Protein AF-A0AAQ4E1M5-F1 (afdb_monomer_lite)

Foldseek 3Di:
DDDDDDDDDDDDDDDDPDDDDCDDDDDDDDDDDDDPDDDDPDDDDDDDDDDDDPVLDQVSVCVVLVHDLVNLQPDDPVRLVVSCVVVVHDPSNNVSSVVSNVVSVVVVVVVVVVVVVVVVVVVVVVVVVVVVVVVVVVVVVVVVVVVVVVVVVVVVVVVVVVCVVVVVDDPVRCVVVVPDPPDDD

pLDDT: mean 76.61, std 23.81, range [29.42, 98.62]

InterPro domains:
  IPR004826 Basic leucine zipper domain, Maf-type [PF03131] (69-157)
  IPR004827 Basic-leucine zipper domain [SM00338] (94-158)
  IPR008917 Transcription factor, Skn-1-like, DNA-binding domain superfamily [SSF47454] (66-118)
  IPR024874 Transcription factor Maf family [PTHR10129] (65-162)

Organism: Amblyomma americanum (NCBI:txid6943)

Secondary structure (DSSP, 8-state):
------------------PPP--------------S-----------------GGG-HHHHHHHTT--HHHHHHS-HHHHHHHHHHTT--HHHHHHHHHHHHHHHHHHHHHHHHHHHHHHHHHHHHHHHHHHHHHHHHHHHHHHHHHHHHHHHHHHHHHHHHHHHTTSS-HHHHHHHHS--S---

Structure (mmCIF, N/CA/C/O backbone):
data_AF-A0AAQ4E1M5-F1
#
_entry.id   AF-A0AAQ4E1M5-F1
#
loop_
_atom_site.group_PDB
_atom_site.id
_atom_site.type_symbol
_atom_site.label_atom_id
_atom_site.label_alt_id
_atom_site.label_comp_id
_atom_site.label_asym_id
_atom_site.label_entity_id
_atom_site.label_seq_id
_atom_site.pdbx_PDB_ins_code
_atom_site.Cartn_x
_atom_site.Cartn_y
_atom_site.Cartn_z
_atom_site.occupancy
_atom_site.B_iso_or_equiv
_atom_site.auth_seq_id
_atom_site.auth_comp_id
_atom_site.auth_asym_id
_atom_site.auth_atom_id
_atom_site.pdbx_PDB_model_num
ATOM 1 N N . MET A 1 1 ? -32.853 35.605 -23.281 1.00 44.28 1 MET A N 1
ATOM 2 C CA . MET A 1 1 ? -32.416 34.210 -23.059 1.00 44.28 1 MET A CA 1
ATOM 3 C C . MET A 1 1 ? -31.547 34.243 -21.802 1.00 44.28 1 MET A C 1
ATOM 5 O O . MET A 1 1 ? -30.354 34.455 -21.910 1.00 44.28 1 MET A O 1
ATOM 9 N N . SER A 1 2 ? -32.102 34.422 -20.601 1.00 42.78 2 SER A N 1
ATOM 10 C CA . SER A 1 2 ? -32.772 33.387 -19.789 1.00 42.78 2 SER A CA 1
ATOM 11 C C . SER A 1 2 ? -31.958 32.092 -19.749 1.00 42.78 2 SER A C 1
ATOM 13 O O . SER A 1 2 ? -32.077 31.284 -20.663 1.00 42.78 2 SER A O 1
ATOM 15 N N . ASN A 1 3 ? -31.111 31.902 -18.735 1.00 39.25 3 ASN A N 1
ATOM 16 C CA . ASN A 1 3 ? -31.552 31.251 -17.499 1.00 39.25 3 ASN A CA 1
ATOM 17 C C . ASN A 1 3 ? -30.492 31.297 -16.391 1.00 39.25 3 ASN A C 1
ATOM 19 O O . ASN A 1 3 ? -29.318 31.002 -16.601 1.00 39.25 3 ASN A O 1
ATOM 23 N N . ASP A 1 4 ? -30.999 31.609 -15.203 1.00 44.34 4 ASP A N 1
ATOM 24 C CA . ASP A 1 4 ? -30.433 31.359 -13.888 1.00 44.34 4 ASP A CA 1
ATOM 25 C C . ASP A 1 4 ? -30.091 29.882 -13.653 1.00 44.34 4 ASP A C 1
ATOM 27 O O . ASP A 1 4 ? -30.867 28.990 -14.013 1.00 44.34 4 ASP A O 1
ATOM 31 N N . LYS A 1 5 ? -29.026 29.634 -12.881 1.00 48.81 5 LYS A N 1
ATOM 32 C CA . LYS A 1 5 ? -29.159 28.804 -11.675 1.00 48.81 5 LYS A CA 1
ATOM 33 C C . LYS A 1 5 ? -28.031 29.074 -10.681 1.00 48.81 5 LYS A C 1
ATOM 35 O O . LYS A 1 5 ? -26.899 28.637 -10.856 1.00 48.81 5 LYS A O 1
ATOM 40 N N . ALA A 1 6 ? -28.387 29.789 -9.620 1.00 46.84 6 ALA A N 1
ATOM 41 C CA . ALA A 1 6 ? -27.646 29.831 -8.372 1.00 46.84 6 ALA A CA 1
ATOM 42 C C . ALA A 1 6 ? -27.669 28.448 -7.704 1.00 46.84 6 ALA A C 1
ATOM 44 O O . ALA A 1 6 ? -28.735 27.837 -7.611 1.00 46.84 6 ALA A O 1
ATOM 45 N N . ILE A 1 7 ? -26.527 27.994 -7.183 1.00 44.38 7 ILE A N 1
ATOM 46 C CA . ILE A 1 7 ? -26.487 27.087 -6.032 1.00 44.38 7 ILE A CA 1
ATOM 47 C C . ILE A 1 7 ? -25.415 27.606 -5.076 1.00 44.38 7 ILE A C 1
ATOM 49 O O . ILE A 1 7 ? -24.218 27.560 -5.343 1.00 44.38 7 ILE A O 1
ATOM 53 N N . HIS A 1 8 ? -25.924 28.134 -3.973 1.00 43.53 8 HIS A N 1
ATOM 54 C CA . HIS A 1 8 ? -25.240 28.444 -2.733 1.00 43.53 8 HIS A CA 1
ATOM 55 C C . HIS A 1 8 ? -24.791 27.125 -2.086 1.00 43.53 8 HIS A C 1
ATOM 57 O O . HIS A 1 8 ? -25.618 26.228 -1.914 1.00 43.53 8 HIS A O 1
ATOM 63 N N . VAL A 1 9 ? -23.516 26.998 -1.716 1.00 48.66 9 VAL A N 1
ATOM 64 C CA . VAL A 1 9 ? -23.073 25.992 -0.740 1.00 48.66 9 VAL A CA 1
ATOM 65 C C . VAL A 1 9 ? -22.199 26.704 0.282 1.00 48.66 9 VAL A C 1
ATOM 67 O O . VAL A 1 9 ? -21.252 27.398 -0.073 1.00 48.66 9 VAL A O 1
ATOM 70 N N . GLU A 1 10 ? -22.648 26.590 1.523 1.00 39.59 10 GLU A N 1
ATOM 71 C CA . GLU A 1 10 ? -22.160 27.195 2.758 1.00 39.59 10 GLU A CA 1
ATOM 72 C C . GLU A 1 10 ? -20.730 26.778 3.141 1.00 39.59 10 GLU A C 1
ATOM 74 O O . GLU A 1 10 ? -20.265 25.687 2.802 1.00 39.59 10 GLU A O 1
ATOM 79 N N . ASP A 1 11 ? -20.093 27.662 3.911 1.00 45.12 11 ASP A N 1
ATOM 80 C CA . ASP A 1 11 ? -18.875 27.458 4.696 1.00 45.12 11 ASP A CA 1
ATOM 81 C C . ASP A 1 11 ? -19.028 26.327 5.734 1.00 45.12 11 ASP A C 1
ATOM 83 O O . ASP A 1 11 ? -19.977 26.320 6.513 1.00 45.12 11 ASP A O 1
ATOM 87 N N . GLU A 1 12 ? -18.035 25.436 5.841 1.00 38.22 12 GLU A N 1
ATOM 88 C CA . GLU A 1 12 ? -17.799 24.587 7.024 1.00 38.22 12 GLU A CA 1
ATOM 89 C C . GLU A 1 12 ? -16.276 24.407 7.249 1.00 38.22 12 GLU A C 1
ATOM 91 O O . GLU A 1 12 ? -15.490 24.443 6.297 1.00 38.22 12 GLU A O 1
ATOM 96 N N . PRO A 1 13 ? -15.813 24.269 8.507 1.00 39.59 13 PRO A N 1
ATOM 97 C CA . PRO A 1 13 ? -14.581 24.896 8.966 1.00 39.59 13 PRO A CA 1
ATOM 98 C C . PRO A 1 13 ? -13.351 23.978 9.054 1.00 39.59 13 PRO A C 1
ATOM 100 O O . PRO A 1 13 ? -13.422 22.773 9.301 1.00 39.59 13 PRO A O 1
ATOM 103 N N . SER A 1 14 ? -12.198 24.649 8.967 1.00 49.66 14 SER A N 1
ATOM 104 C CA . SER A 1 14 ? -10.837 24.239 9.338 1.00 49.66 14 SER A CA 1
ATOM 105 C C . SER A 1 14 ? -10.748 23.159 10.431 1.00 49.66 14 SER A C 1
ATOM 107 O O . SER A 1 14 ? -11.080 23.389 11.599 1.00 49.66 14 SER A O 1
ATOM 109 N N . ARG A 1 15 ? -10.206 21.989 10.067 1.00 46.31 15 ARG A N 1
ATOM 110 C CA . ARG A 1 15 ? -9.672 20.992 11.004 1.00 46.3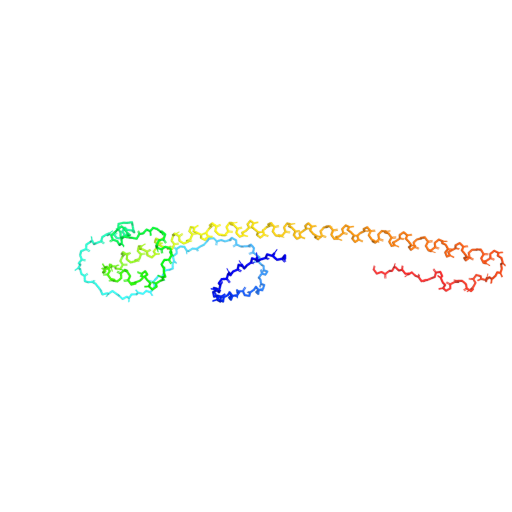1 15 ARG A CA 1
ATOM 111 C C . ARG A 1 15 ? -8.241 20.647 10.604 1.00 46.31 15 ARG A C 1
ATOM 113 O O . ARG A 1 15 ? -7.992 20.088 9.546 1.00 46.31 15 ARG A O 1
ATOM 120 N N . ASN A 1 16 ? -7.317 21.027 11.483 1.00 41.78 16 ASN A N 1
ATOM 121 C CA . ASN A 1 16 ? -5.899 20.685 11.452 1.00 41.78 16 ASN A CA 1
ATOM 122 C C . ASN A 1 16 ? -5.691 19.163 11.376 1.00 41.78 16 ASN A C 1
ATOM 124 O O . ASN A 1 16 ? -5.761 18.480 12.400 1.00 41.78 16 ASN A O 1
ATOM 128 N N . ASP A 1 17 ? -5.333 18.662 10.198 1.00 37.62 17 ASP A N 1
ATOM 129 C CA . ASP A 1 17 ? -4.686 17.363 10.032 1.00 37.62 17 ASP A CA 1
ATOM 130 C C . ASP A 1 17 ? -3.172 17.543 10.181 1.00 37.62 17 ASP A C 1
ATOM 132 O O . ASP A 1 17 ? -2.423 17.717 9.220 1.00 37.62 17 ASP A O 1
ATOM 136 N N . THR A 1 18 ? -2.693 17.535 11.425 1.00 46.28 18 THR A N 1
ATOM 137 C CA . THR A 1 18 ? -1.259 17.388 11.680 1.00 46.28 18 THR A CA 1
ATOM 138 C C . THR A 1 18 ? -0.870 15.933 11.422 1.00 46.28 18 THR A C 1
ATOM 140 O O . THR A 1 18 ? -1.197 15.033 12.196 1.00 46.28 18 THR A O 1
ATOM 143 N N . ALA A 1 19 ? -0.183 15.713 10.302 1.00 43.00 19 ALA A N 1
ATOM 144 C CA . ALA A 1 19 ? 0.470 14.462 9.945 1.00 43.00 19 ALA A CA 1
ATOM 145 C C . ALA A 1 19 ? 1.423 13.972 11.054 1.00 43.00 19 ALA A C 1
ATOM 147 O O . ALA A 1 19 ? 2.144 14.788 11.632 1.00 43.00 19 ALA A O 1
ATOM 148 N N . PRO A 1 20 ? 1.547 12.656 11.306 1.00 46.66 20 PRO A N 1
ATOM 149 C CA . PRO A 1 20 ? 2.778 12.124 11.852 1.00 46.66 20 PRO A CA 1
ATOM 150 C C . PRO A 1 20 ? 3.759 11.907 10.695 1.00 46.66 20 PRO A C 1
ATOM 152 O O . PRO A 1 20 ? 3.517 11.137 9.764 1.0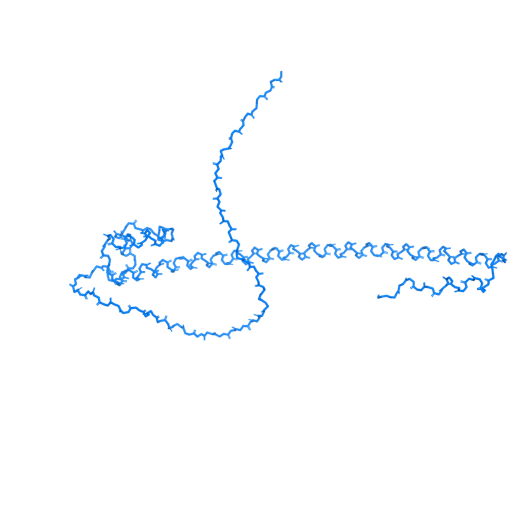0 46.66 20 PRO A O 1
ATOM 155 N N . THR A 1 21 ? 4.864 12.636 10.770 1.00 42.72 21 THR A N 1
ATOM 156 C CA . THR A 1 21 ? 6.074 12.498 9.966 1.00 42.72 21 THR A CA 1
ATOM 157 C C . THR A 1 21 ? 6.545 11.042 9.910 1.00 42.72 21 THR A C 1
ATOM 159 O O . THR A 1 21 ? 6.833 10.416 10.927 1.00 42.72 21 THR A O 1
ATOM 162 N N . ASN A 1 22 ? 6.643 10.507 8.693 1.00 41.09 22 ASN A N 1
ATOM 163 C CA . ASN A 1 22 ? 7.287 9.231 8.401 1.00 41.09 22 ASN A CA 1
ATOM 164 C C . ASN A 1 22 ? 8.811 9.441 8.391 1.00 41.09 22 ASN A C 1
ATOM 166 O O . ASN A 1 22 ? 9.407 9.684 7.344 1.00 41.09 22 ASN A O 1
ATOM 170 N N . ALA A 1 23 ? 9.425 9.422 9.575 1.00 41.06 23 ALA A N 1
ATOM 171 C CA . ALA A 1 23 ? 10.856 9.178 9.710 1.00 41.06 23 ALA A CA 1
ATOM 172 C C . ALA A 1 23 ? 11.070 7.660 9.657 1.00 41.06 23 ALA A C 1
ATOM 174 O O . ALA A 1 23 ? 10.416 6.913 10.384 1.00 41.06 23 ALA A O 1
ATOM 175 N N . GLY A 1 24 ? 11.932 7.223 8.740 1.00 39.81 24 GLY A N 1
ATOM 176 C CA . GLY A 1 24 ? 12.089 5.827 8.360 1.00 39.81 24 GLY A CA 1
ATOM 177 C C . GLY A 1 24 ? 12.340 4.866 9.521 1.00 39.81 24 GLY A C 1
ATOM 178 O O . GLY A 1 24 ? 13.082 5.157 10.454 1.00 39.81 24 GLY A O 1
ATOM 179 N N . ALA A 1 25 ? 11.769 3.673 9.397 1.00 40.06 25 ALA A N 1
ATOM 180 C CA . ALA A 1 25 ? 12.174 2.507 10.162 1.00 40.06 25 ALA A CA 1
ATOM 181 C C . ALA A 1 25 ? 12.302 1.327 9.196 1.00 40.06 25 ALA A C 1
ATOM 183 O O . ALA A 1 25 ? 11.345 0.618 8.889 1.00 40.06 25 ALA A O 1
ATOM 184 N N . GLN A 1 26 ? 13.516 1.176 8.671 1.00 40.56 26 GLN A N 1
ATOM 185 C CA . GLN A 1 26 ? 14.041 -0.117 8.260 1.00 40.56 26 GLN A CA 1
ATOM 186 C C . GLN A 1 26 ? 14.082 -1.030 9.493 1.00 40.56 26 GLN A C 1
ATOM 188 O O . GLN A 1 26 ? 14.473 -0.578 10.567 1.00 40.56 26 GLN A O 1
ATOM 193 N N . GLY A 1 27 ? 13.759 -2.311 9.320 1.00 33.62 27 GLY A N 1
ATOM 194 C CA . GLY A 1 27 ? 14.223 -3.354 10.232 1.00 33.62 27 GLY A CA 1
ATOM 195 C C . GLY A 1 27 ? 13.139 -4.261 10.800 1.00 33.62 27 GLY A C 1
ATOM 196 O O . GLY A 1 27 ? 12.415 -3.882 11.710 1.00 33.62 27 GLY A O 1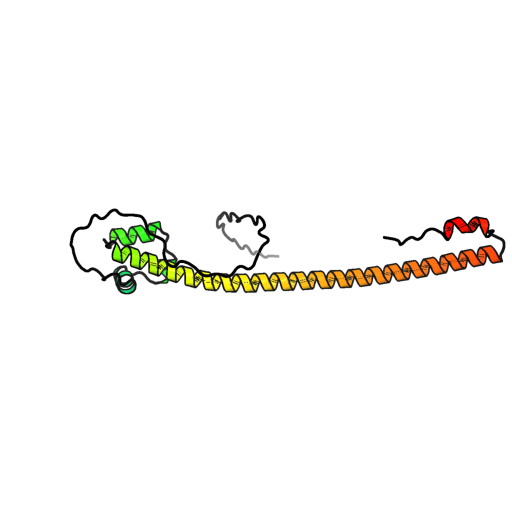
ATOM 197 N N . GLY A 1 28 ? 13.148 -5.503 10.318 1.00 34.47 28 GLY A N 1
ATOM 198 C CA . GLY A 1 28 ? 13.318 -6.636 11.224 1.00 34.47 28 GLY A CA 1
ATOM 199 C C . GLY A 1 28 ? 12.059 -7.231 11.834 1.00 34.47 28 GLY A C 1
ATOM 200 O O . GLY A 1 28 ? 11.546 -6.772 12.847 1.00 34.47 28 GLY A O 1
ATOM 201 N N . ASP A 1 29 ? 11.661 -8.350 11.247 1.00 42.31 29 ASP A N 1
ATOM 202 C CA . ASP A 1 29 ? 10.953 -9.440 11.903 1.00 42.31 29 ASP A CA 1
ATOM 203 C C . ASP A 1 29 ? 11.663 -9.822 13.222 1.00 42.31 29 ASP A C 1
ATOM 205 O O . ASP A 1 29 ? 12.838 -10.196 13.205 1.00 42.31 29 ASP A O 1
ATOM 209 N N . GLN A 1 30 ? 10.978 -9.737 14.367 1.00 35.59 30 GLN A N 1
ATOM 210 C CA . GLN A 1 30 ? 11.397 -10.443 15.580 1.00 35.59 30 GLN A CA 1
ATOM 211 C C . GLN A 1 30 ? 10.183 -10.797 16.446 1.00 35.59 30 GLN A C 1
ATOM 213 O O . GLN A 1 30 ? 9.614 -9.989 17.179 1.00 35.59 30 GLN A O 1
ATOM 218 N N . VAL A 1 31 ? 9.777 -12.055 16.319 1.00 43.62 31 VAL A N 1
ATOM 219 C CA . VAL A 1 31 ? 8.927 -12.774 17.264 1.00 43.62 31 VAL A CA 1
ATOM 220 C C . VAL A 1 31 ? 9.635 -12.890 18.614 1.00 43.62 31 VAL A C 1
ATOM 222 O O . VAL A 1 31 ? 10.735 -13.421 18.656 1.00 43.62 31 VAL A O 1
ATOM 225 N N . VAL A 1 32 ? 8.994 -12.460 19.704 1.00 34.53 32 VAL A N 1
ATOM 226 C CA . VAL A 1 32 ? 8.736 -13.290 20.898 1.00 34.53 32 VAL A CA 1
ATOM 227 C C . VAL A 1 32 ? 7.779 -12.579 21.855 1.00 34.53 32 VAL A C 1
ATOM 229 O O . VAL A 1 32 ? 7.849 -11.377 22.094 1.00 34.53 32 VAL A O 1
ATOM 232 N N . ALA A 1 33 ? 6.848 -13.375 22.366 1.00 44.09 33 ALA A N 1
ATOM 233 C CA . ALA A 1 33 ? 5.900 -13.042 23.406 1.00 44.09 33 ALA A CA 1
ATOM 234 C C . ALA A 1 33 ? 6.602 -12.825 24.751 1.00 44.09 33 ALA A C 1
ATOM 236 O O . ALA A 1 33 ? 7.387 -13.677 25.148 1.00 44.09 33 ALA A O 1
ATOM 237 N N . GLU A 1 34 ? 6.236 -11.776 25.493 1.00 29.42 34 GLU A N 1
ATOM 238 C CA . GLU A 1 34 ? 6.402 -11.758 26.947 1.00 29.42 34 GLU A CA 1
ATOM 239 C C . GLU A 1 34 ? 5.577 -10.653 27.629 1.00 29.42 34 GLU A C 1
ATOM 241 O O . GLU A 1 34 ? 5.387 -9.560 27.099 1.00 29.42 34 GLU A O 1
ATOM 246 N N . ALA A 1 35 ? 5.106 -10.982 28.834 1.00 34.16 35 ALA A N 1
ATOM 247 C CA . ALA A 1 35 ? 4.584 -10.100 29.880 1.00 34.16 35 ALA A CA 1
ATOM 248 C C . ALA A 1 35 ? 3.212 -9.413 29.676 1.00 34.16 35 ALA A C 1
ATOM 250 O O . ALA A 1 35 ? 3.072 -8.192 29.604 1.00 34.16 35 ALA A O 1
ATOM 251 N N . LEU A 1 36 ? 2.150 -10.213 29.814 1.00 38.53 36 LEU A N 1
ATOM 252 C CA . LEU A 1 36 ? 0.883 -9.788 30.430 1.00 38.53 36 LEU A CA 1
ATOM 253 C C . LEU A 1 36 ? 1.083 -9.555 31.947 1.00 38.53 36 LEU A C 1
ATOM 255 O O . LEU A 1 36 ? 0.558 -10.305 32.759 1.00 38.53 36 LEU A O 1
ATOM 259 N N . ALA A 1 37 ? 1.868 -8.552 32.349 1.00 43.09 37 ALA A N 1
ATOM 260 C CA . ALA A 1 37 ? 1.916 -8.059 33.734 1.00 43.09 37 ALA A CA 1
ATOM 261 C C . ALA A 1 37 ? 2.769 -6.782 33.831 1.00 43.09 37 ALA A C 1
ATOM 263 O O . ALA A 1 37 ? 3.992 -6.838 33.822 1.00 43.09 37 ALA A O 1
ATOM 264 N N . GLY A 1 38 ? 2.124 -5.625 33.959 1.00 32.31 38 GLY A N 1
ATOM 265 C CA . GLY A 1 38 ? 2.777 -4.345 34.252 1.00 32.31 38 GLY A CA 1
ATOM 266 C C . GLY A 1 38 ? 1.707 -3.344 34.679 1.00 32.31 38 GLY A C 1
ATOM 267 O O . GLY A 1 38 ? 1.040 -2.755 33.838 1.00 32.31 38 GLY A O 1
ATOM 268 N N . ALA A 1 39 ? 1.284 -3.416 35.941 1.00 42.28 39 ALA A N 1
ATOM 269 C CA . ALA A 1 39 ? 1.767 -2.546 37.017 1.00 42.28 39 ALA A CA 1
ATOM 270 C C . ALA A 1 39 ? 1.114 -1.155 36.942 1.00 42.28 39 ALA A C 1
ATOM 272 O O . ALA A 1 39 ? 1.708 -0.183 36.492 1.00 42.28 39 ALA A O 1
ATOM 273 N N . ASP A 1 40 ? -0.141 -1.088 37.393 1.00 38.72 40 ASP A N 1
ATOM 274 C CA . ASP A 1 40 ? -0.834 0.173 37.661 1.00 38.72 40 ASP A CA 1
ATOM 275 C C . ASP A 1 40 ? -0.410 0.647 39.061 1.00 38.72 40 ASP A C 1
ATOM 277 O O . ASP A 1 40 ? -0.954 0.233 40.090 1.00 38.72 40 ASP A O 1
ATOM 281 N N . SER A 1 41 ? 0.669 1.426 39.099 1.00 51.84 41 SER A N 1
ATOM 282 C CA . SER A 1 41 ? 1.155 2.108 40.292 1.00 51.84 41 SER A CA 1
ATOM 283 C C . SER A 1 41 ? 0.346 3.384 40.511 1.00 51.84 41 SER A C 1
ATOM 285 O O . SER A 1 41 ? 0.758 4.457 40.084 1.00 51.84 41 SER A O 1
ATOM 287 N N . ASP A 1 42 ? -0.787 3.281 41.204 1.00 39.03 42 ASP A N 1
ATOM 288 C CA . ASP A 1 42 ? -1.344 4.439 41.905 1.00 39.03 42 ASP A CA 1
ATOM 289 C C . ASP A 1 42 ? -2.157 4.000 43.132 1.00 39.03 42 ASP A C 1
ATOM 291 O O . ASP A 1 42 ? -3.369 3.764 43.111 1.00 39.03 42 ASP A O 1
ATOM 295 N N . ARG A 1 43 ? -1.438 3.827 44.247 1.00 55.16 43 ARG A N 1
ATOM 296 C CA . ARG A 1 43 ? -2.016 3.624 45.578 1.00 55.16 43 ARG A CA 1
ATOM 297 C C . ARG A 1 43 ? -2.430 4.980 46.148 1.00 55.16 43 ARG A C 1
ATOM 299 O O . ARG A 1 43 ? -1.633 5.663 46.784 1.00 55.16 43 ARG A O 1
ATOM 306 N N . ARG A 1 44 ? -3.723 5.297 46.062 1.00 43.94 44 ARG A N 1
ATOM 307 C CA . ARG A 1 44 ? -4.384 6.106 47.096 1.00 43.94 44 ARG A CA 1
ATOM 308 C C . ARG A 1 44 ? -5.755 5.536 47.439 1.00 43.94 44 ARG A C 1
ATOM 310 O O . ARG A 1 44 ? -6.777 5.926 46.887 1.00 43.94 44 ARG A O 1
ATOM 317 N N . SER A 1 45 ? -5.761 4.592 48.375 1.00 42.69 45 SER A N 1
ATOM 318 C CA . SER A 1 45 ? -6.971 4.044 48.983 1.00 42.69 45 SER A CA 1
ATOM 319 C C . SER A 1 45 ? -7.572 5.049 49.969 1.00 42.69 45 SER A C 1
ATOM 321 O O . SER A 1 45 ? -7.026 5.283 51.047 1.00 42.69 45 SER A O 1
ATOM 323 N N . LYS A 1 46 ? -8.718 5.624 49.607 1.00 54.97 46 LYS A N 1
ATOM 324 C CA . LYS A 1 46 ? -9.662 6.240 50.545 1.00 54.97 46 LYS A CA 1
ATOM 325 C C . LYS A 1 46 ? -11.070 5.782 50.169 1.00 54.97 46 LYS A C 1
ATOM 327 O O . LYS A 1 46 ? -11.710 6.430 49.357 1.00 54.97 46 LYS A O 1
ATOM 332 N N . THR A 1 47 ? -11.513 4.670 50.746 1.00 46.06 47 THR A N 1
ATOM 333 C CA . THR A 1 47 ? -12.916 4.213 50.824 1.00 46.06 47 THR A CA 1
ATOM 334 C C . THR A 1 47 ? -12.935 3.163 51.944 1.00 46.06 47 THR A C 1
ATOM 336 O O . THR A 1 47 ? -12.135 2.237 51.890 1.00 46.06 47 THR A O 1
ATOM 339 N N . GLY A 1 48 ? -13.692 3.291 53.033 1.00 42.44 48 GLY A N 1
ATOM 340 C CA . GLY A 1 48 ? -15.080 3.740 53.056 1.00 42.44 48 GLY A CA 1
ATOM 341 C C . GLY A 1 48 ? -15.934 2.560 52.613 1.00 42.44 48 GLY A C 1
ATOM 342 O O . GLY A 1 48 ? -16.177 2.403 51.421 1.00 42.44 48 GLY A O 1
ATOM 343 N N . GLU A 1 49 ? -16.275 1.693 53.562 1.00 46.84 49 GLU A N 1
ATOM 344 C CA . GLU A 1 49 ? -17.204 0.582 53.378 1.00 46.84 49 GLU A CA 1
ATOM 345 C C . GLU A 1 49 ? -18.585 1.149 53.022 1.00 46.84 49 GLU A C 1
ATOM 347 O O . GLU A 1 49 ? -19.122 1.990 53.740 1.00 46.84 49 GLU A O 1
ATOM 352 N N . GLY A 1 50 ? -19.145 0.732 51.886 1.00 42.00 50 GLY A N 1
ATOM 353 C CA . GLY A 1 50 ? -20.460 1.190 51.451 1.00 42.00 50 GLY A CA 1
ATOM 354 C C . GLY A 1 50 ? -20.886 0.580 50.120 1.00 42.00 50 GLY A C 1
ATOM 355 O O . GLY A 1 50 ? -20.530 1.102 49.072 1.00 42.00 50 GLY A O 1
ATOM 356 N N . GLY A 1 51 ? -21.669 -0.503 50.193 1.00 48.88 51 GLY A N 1
ATOM 357 C CA . GLY A 1 51 ? -22.608 -0.966 49.158 1.00 48.88 51 GLY A CA 1
ATOM 358 C C . GLY A 1 51 ? -22.018 -1.591 47.886 1.00 48.88 51 GLY A C 1
ATOM 359 O O . GLY A 1 51 ? -21.338 -0.934 47.106 1.00 48.88 51 GLY A O 1
ATOM 360 N N . GLN A 1 52 ? -22.35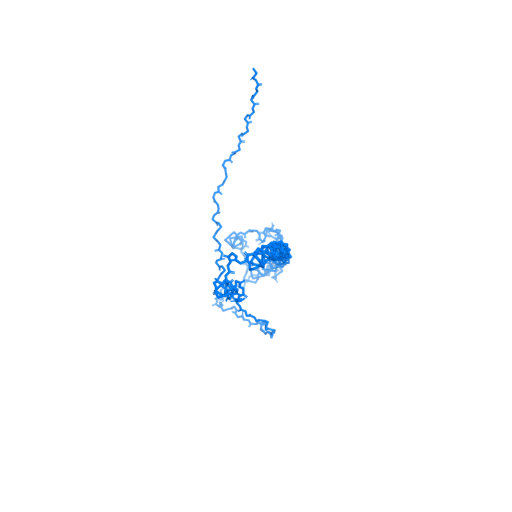7 -2.859 47.620 1.00 58.59 52 GLN A N 1
ATOM 361 C CA . GLN A 1 52 ? -22.059 -3.558 46.361 1.00 58.59 52 GLN A CA 1
ATOM 362 C C . GLN A 1 52 ? -22.884 -2.982 45.194 1.00 58.59 52 GLN A C 1
ATOM 364 O O . GLN A 1 52 ? -23.849 -3.591 44.740 1.00 58.59 52 GLN A O 1
ATOM 369 N N . ALA A 1 53 ? -22.537 -1.797 44.698 1.00 67.00 53 ALA A N 1
ATOM 370 C CA . ALA A 1 53 ? -23.092 -1.320 43.437 1.00 67.00 53 ALA A CA 1
ATOM 371 C C . ALA A 1 53 ? -22.340 -1.994 42.276 1.00 67.00 53 ALA A C 1
ATOM 373 O O . ALA A 1 53 ? -21.117 -1.945 42.219 1.00 67.00 53 ALA A O 1
ATOM 374 N N . TYR A 1 54 ? -23.094 -2.693 41.422 1.00 77.62 54 TYR A N 1
ATOM 375 C CA . TYR A 1 54 ? -22.732 -3.359 40.156 1.00 77.62 54 TYR A CA 1
ATOM 376 C C . TYR A 1 54 ? -21.606 -4.412 40.144 1.00 77.62 54 TYR A C 1
ATOM 378 O O . TYR A 1 54 ? -21.408 -5.045 39.110 1.00 77.62 54 TYR A O 1
ATOM 386 N N . ALA A 1 55 ? -20.901 -4.651 41.256 1.00 85.19 55 ALA A N 1
ATOM 387 C CA . ALA A 1 55 ? -19.887 -5.708 41.415 1.00 85.19 55 ALA A CA 1
ATOM 388 C C . ALA A 1 55 ? -18.768 -5.708 40.346 1.00 85.19 55 ALA A C 1
ATOM 390 O O . ALA A 1 55 ? -18.129 -6.732 40.096 1.00 85.19 55 ALA A O 1
ATOM 391 N N . GLY A 1 56 ? -18.500 -4.563 39.710 1.00 83.38 56 GLY A N 1
ATOM 392 C CA . GLY A 1 56 ? -17.565 -4.467 38.596 1.00 83.38 56 GLY A CA 1
ATOM 393 C C . GLY A 1 56 ? -18.062 -5.064 37.280 1.00 83.38 56 GLY A C 1
ATOM 394 O O . GLY A 1 56 ? -17.238 -5.208 36.379 1.00 83.38 56 GLY A O 1
ATOM 395 N N . ASP A 1 57 ? -19.350 -5.401 37.136 1.00 90.94 57 ASP A N 1
ATOM 396 C CA . ASP A 1 57 ? -19.927 -5.798 35.849 1.00 90.94 57 ASP A CA 1
ATOM 397 C C . ASP A 1 57 ? -20.064 -4.572 34.927 1.00 90.94 57 ASP A C 1
ATOM 399 O O . ASP A 1 57 ? -20.926 -3.715 35.152 1.00 90.94 57 ASP A O 1
ATOM 403 N N . PRO A 1 58 ? -19.263 -4.480 33.846 1.00 89.06 58 PRO A N 1
ATOM 404 C CA . PRO A 1 58 ? -19.325 -3.354 32.925 1.00 89.06 58 PRO A CA 1
ATOM 405 C C . PRO A 1 58 ? -20.705 -3.164 32.284 1.00 89.06 58 PRO A C 1
ATOM 407 O O . PRO A 1 58 ? -21.068 -2.035 31.956 1.00 89.06 58 PRO A O 1
ATOM 410 N N . PHE A 1 59 ? -21.467 -4.243 32.074 1.00 89.50 59 PHE A N 1
ATOM 411 C CA . PHE A 1 59 ? -22.751 -4.177 31.378 1.00 89.50 59 PHE A CA 1
ATOM 412 C C . PHE A 1 59 ? -23.857 -3.625 32.277 1.00 89.50 59 PHE A C 1
ATOM 414 O O . PHE A 1 59 ? -24.569 -2.713 31.849 1.00 89.50 59 PHE A O 1
ATOM 421 N N . ALA A 1 60 ? -23.952 -4.089 33.526 1.00 90.31 60 ALA A N 1
ATOM 422 C CA . ALA A 1 60 ? -24.862 -3.516 34.514 1.00 90.31 60 ALA A CA 1
ATOM 423 C C . ALA A 1 60 ? -24.584 -2.023 34.764 1.00 90.31 60 ALA A C 1
ATOM 425 O O . ALA A 1 60 ? -25.519 -1.221 34.793 1.00 90.31 60 ALA A O 1
ATOM 426 N N . ILE A 1 61 ? -23.306 -1.625 34.856 1.00 91.38 61 ILE A N 1
ATOM 427 C CA . ILE A 1 61 ? -22.917 -0.214 35.021 1.00 91.38 61 ILE A CA 1
ATOM 428 C C . ILE A 1 61 ? -23.338 0.611 33.798 1.00 91.38 61 ILE A C 1
ATOM 430 O O . ILE A 1 61 ? -23.926 1.680 33.944 1.00 91.38 61 ILE A O 1
ATOM 434 N N . CYS A 1 62 ? -23.065 0.130 32.580 1.00 92.38 62 CYS A N 1
ATOM 435 C CA . CYS A 1 62 ? -23.486 0.817 31.357 1.00 92.38 62 CYS A CA 1
ATOM 436 C C . CYS A 1 62 ? -25.008 0.986 31.287 1.00 92.38 62 CYS A C 1
ATOM 438 O O . CYS A 1 62 ? -25.472 2.076 30.955 1.00 92.38 62 CYS A O 1
ATOM 440 N N . HIS A 1 63 ? -25.773 -0.050 31.643 1.00 91.00 63 HIS A N 1
ATOM 441 C CA . HIS A 1 63 ? -27.233 0.009 31.675 1.00 91.00 63 HIS A CA 1
ATOM 442 C C . HIS A 1 63 ? -27.737 1.054 32.681 1.00 91.00 63 HIS A C 1
ATOM 444 O O . HIS A 1 63 ? -28.566 1.891 32.332 1.00 91.00 63 HIS A O 1
ATOM 450 N N . ALA A 1 64 ? -27.187 1.072 33.898 1.00 89.31 64 ALA A N 1
ATOM 451 C CA . ALA A 1 64 ? -27.549 2.054 34.920 1.00 89.31 64 ALA A CA 1
ATOM 452 C C . ALA A 1 64 ? -27.210 3.502 34.525 1.00 89.31 64 ALA A C 1
ATOM 454 O O . ALA A 1 64 ? -27.904 4.436 34.919 1.00 89.31 64 ALA A O 1
ATOM 455 N N . LEU A 1 65 ? -26.164 3.697 33.719 1.00 88.75 65 LEU A N 1
ATOM 456 C CA . LEU A 1 65 ? -25.773 5.004 33.187 1.00 88.75 65 LEU A CA 1
ATOM 457 C C . LEU A 1 65 ? -26.507 5.395 31.894 1.00 88.75 65 LEU A C 1
ATOM 459 O O . LEU A 1 65 ? -26.212 6.458 31.340 1.00 88.75 65 LEU A O 1
ATOM 463 N N . GLY A 1 66 ? -27.398 4.542 31.375 1.00 91.94 66 GLY A N 1
ATOM 464 C CA . GLY A 1 66 ? -28.041 4.744 30.075 1.00 91.94 66 GLY A CA 1
ATOM 465 C C . GLY A 1 66 ? -27.033 4.865 28.927 1.00 91.94 66 GLY A C 1
ATOM 466 O O . GLY A 1 66 ? -27.249 5.627 27.989 1.00 91.94 66 GLY A O 1
ATOM 467 N N . LEU A 1 67 ? -25.889 4.182 29.034 1.00 92.75 67 LEU A N 1
ATOM 468 C CA . LEU A 1 67 ? -24.812 4.226 28.051 1.00 92.75 67 LEU A CA 1
ATOM 469 C C . LEU A 1 67 ? -24.884 3.030 27.115 1.00 92.75 67 LEU A C 1
ATOM 471 O O . LEU A 1 67 ? -24.833 1.878 27.549 1.00 92.75 67 LEU A O 1
ATOM 475 N N . THR A 1 68 ? -24.886 3.302 25.815 1.00 94.75 68 THR A N 1
ATOM 476 C CA . THR A 1 68 ? -24.680 2.261 24.814 1.00 94.75 68 THR A CA 1
ATOM 477 C C . THR A 1 68 ? -23.190 1.980 24.606 1.00 94.75 68 THR A C 1
ATOM 479 O O . THR A 1 68 ? -22.297 2.722 25.032 1.00 94.75 68 THR A O 1
ATOM 482 N N . ARG A 1 69 ? -22.898 0.886 23.892 1.00 92.94 69 ARG A N 1
ATOM 483 C CA . ARG A 1 69 ? -21.528 0.560 23.470 1.00 92.94 69 ARG A CA 1
ATOM 484 C C . ARG A 1 69 ? -20.930 1.640 22.560 1.00 92.94 69 ARG A C 1
ATOM 486 O O . ARG A 1 69 ? -19.727 1.867 22.662 1.00 92.94 69 ARG A O 1
ATOM 493 N N . SER A 1 70 ? -21.739 2.283 21.708 1.00 93.62 70 SER A N 1
ATOM 494 C CA . SER A 1 70 ? -21.274 3.369 20.829 1.00 93.62 70 SER A CA 1
ATOM 495 C C . SER A 1 70 ? -20.898 4.590 21.655 1.00 93.62 70 SER A C 1
ATOM 497 O O . SER A 1 70 ? -19.754 5.032 21.602 1.00 93.62 70 SER A O 1
ATOM 499 N N . ASP A 1 71 ? -21.793 5.025 22.548 1.00 94.88 71 ASP A N 1
ATOM 500 C CA . ASP A 1 71 ? -21.551 6.186 23.413 1.00 94.88 71 ASP A CA 1
ATOM 501 C C . ASP A 1 71 ? -20.243 6.044 24.192 1.00 94.88 71 ASP A C 1
ATOM 503 O O . ASP A 1 71 ? -19.477 6.997 24.342 1.00 94.88 71 ASP A O 1
ATOM 507 N N . LEU A 1 72 ? -19.947 4.836 24.682 1.00 94.81 72 LEU A N 1
ATOM 508 C CA . LEU A 1 72 ? -18.727 4.581 25.435 1.00 94.81 72 LEU A CA 1
ATOM 509 C C . LEU A 1 72 ? -17.456 4.752 24.587 1.00 94.81 72 LEU A C 1
ATOM 511 O O . LEU A 1 72 ? -16.428 5.214 25.095 1.00 94.81 72 LEU A O 1
ATOM 515 N N . VAL A 1 73 ? -17.500 4.381 23.308 1.00 95.50 73 VAL A N 1
ATOM 516 C CA . VAL A 1 73 ? -16.390 4.581 22.370 1.00 95.50 73 VAL A CA 1
ATOM 517 C C . VAL A 1 73 ? -16.246 6.066 22.032 1.00 95.50 73 VAL A C 1
ATOM 519 O O . VAL A 1 73 ? -15.125 6.589 22.147 1.00 95.50 73 VAL A O 1
ATOM 522 N N . ASP A 1 74 ? -17.368 6.724 21.737 1.00 95.38 74 ASP A N 1
ATOM 523 C CA . ASP A 1 74 ? -17.461 8.053 21.123 1.00 95.38 74 ASP A CA 1
ATOM 524 C C . ASP A 1 74 ? -17.267 9.207 22.119 1.00 95.38 74 ASP A C 1
ATOM 526 O O . ASP A 1 74 ? -16.625 10.208 21.800 1.00 95.38 74 ASP A O 1
ATOM 530 N N . MET A 1 75 ? -17.731 9.066 23.367 1.00 95.81 75 MET A N 1
ATOM 531 C CA . MET A 1 75 ? -17.576 10.100 24.399 1.00 95.81 75 MET A CA 1
ATOM 532 C C . MET A 1 75 ? -16.114 10.495 24.603 1.00 95.81 75 MET A C 1
ATOM 534 O O . MET A 1 75 ? -15.252 9.645 24.804 1.00 95.81 75 MET A O 1
ATOM 538 N N . SER A 1 76 ? -15.799 11.780 24.727 1.00 96.00 76 SER A N 1
ATOM 539 C CA . SER A 1 76 ? -14.456 12.194 25.153 1.00 96.00 76 SER A CA 1
ATOM 540 C C . SER A 1 76 ? -14.088 11.629 26.538 1.00 96.00 76 SER A C 1
ATOM 542 O O . SER A 1 76 ? -14.942 11.245 27.344 1.00 96.00 76 SER A O 1
ATOM 544 N N . VAL A 1 77 ? -12.790 11.590 26.855 1.00 94.69 77 VAL A N 1
ATOM 545 C CA . VAL A 1 77 ? -12.311 11.151 28.180 1.00 94.69 77 VAL A CA 1
ATOM 546 C C . VAL A 1 77 ? -12.907 12.020 29.294 1.00 94.69 77 VAL A C 1
ATOM 548 O O . VAL A 1 77 ? -13.300 11.502 30.337 1.00 94.69 77 VAL A O 1
ATOM 551 N N . ARG A 1 78 ? -13.035 13.335 29.059 1.00 96.25 78 ARG A N 1
ATOM 552 C CA . ARG A 1 78 ? -13.628 14.280 30.017 1.00 96.25 78 ARG A CA 1
ATOM 553 C C . ARG A 1 78 ? -15.106 13.984 30.267 1.00 96.25 78 ARG A C 1
ATOM 555 O O . ARG A 1 78 ? -15.500 13.903 31.428 1.00 96.25 78 ARG A O 1
ATOM 562 N N . GLN A 1 79 ? -15.893 13.769 29.210 1.00 95.56 79 GLN A N 1
ATOM 563 C CA . GLN A 1 79 ? -17.319 13.438 29.322 1.00 95.56 79 GLN A CA 1
ATOM 564 C C . GLN A 1 79 ? -17.534 12.121 30.070 1.00 95.56 79 GLN A C 1
ATOM 566 O O . GLN A 1 79 ? -18.318 12.085 31.015 1.00 95.56 79 GLN A O 1
ATOM 571 N N . LEU A 1 80 ? -16.785 11.070 29.716 1.00 94.56 80 LEU A N 1
ATOM 572 C CA . LEU A 1 80 ? -16.879 9.781 30.402 1.00 94.56 80 LEU A CA 1
ATOM 573 C C . LEU A 1 80 ? -16.519 9.908 31.889 1.00 94.56 80 LEU A C 1
ATOM 575 O O . LEU A 1 80 ? -17.259 9.441 32.750 1.00 94.56 80 LEU A O 1
ATOM 579 N N . ASN A 1 81 ? -15.415 10.591 32.202 1.00 94.81 81 ASN A N 1
ATOM 580 C CA . ASN A 1 81 ? -14.999 10.814 33.585 1.00 94.81 81 ASN A CA 1
ATOM 581 C C . ASN A 1 81 ? -16.015 11.647 34.378 1.00 94.81 81 ASN A C 1
ATOM 583 O O . ASN A 1 81 ? -16.204 11.393 35.564 1.00 94.81 81 ASN A O 1
ATOM 587 N N . SER A 1 82 ? -16.675 12.624 33.747 1.00 94.12 82 SER A N 1
ATOM 588 C CA . SER A 1 82 ? -17.747 13.385 34.391 1.00 94.12 82 SER A CA 1
ATOM 589 C C . SER A 1 82 ? -18.942 12.494 34.711 1.00 94.12 82 SER A C 1
ATOM 591 O O . SER A 1 82 ? -19.388 12.499 35.851 1.00 94.12 82 SER A O 1
ATOM 593 N N . ARG A 1 83 ? -19.408 11.675 33.756 1.00 92.50 83 ARG A N 1
ATOM 594 C CA . ARG A 1 83 ? -20.539 10.757 33.975 1.00 92.50 83 ARG A CA 1
ATOM 595 C C . ARG A 1 83 ? -20.263 9.747 35.092 1.00 92.50 83 ARG A C 1
ATOM 597 O O . ARG A 1 83 ? -21.109 9.570 35.958 1.00 92.50 83 ARG A O 1
ATOM 604 N N . MET A 1 84 ? -19.068 9.148 35.127 1.00 93.19 84 MET A N 1
ATOM 605 C CA . MET A 1 84 ? -18.690 8.199 36.188 1.00 93.19 84 MET A CA 1
ATOM 606 C C . MET A 1 84 ? -18.653 8.854 37.579 1.00 93.19 84 MET A C 1
ATOM 608 O O . MET A 1 84 ? -19.069 8.233 38.554 1.00 93.19 84 MET A O 1
ATOM 612 N N . ARG A 1 85 ? -18.199 10.115 37.678 1.00 92.31 85 ARG A N 1
ATOM 613 C CA . ARG A 1 85 ? -18.210 10.873 38.943 1.00 92.31 85 ARG A CA 1
ATOM 614 C C . ARG A 1 85 ? -19.614 11.289 39.365 1.00 92.31 85 ARG A C 1
ATOM 616 O O . ARG A 1 85 ? -19.950 11.133 40.530 1.00 92.31 85 ARG A O 1
ATOM 623 N N . SER A 1 86 ? -20.421 11.802 38.436 1.00 91.62 86 SER A N 1
ATOM 624 C CA . SER A 1 86 ? -21.803 12.215 38.709 1.00 91.62 86 SER A CA 1
ATOM 625 C C . SER A 1 86 ? -22.674 11.048 39.178 1.00 91.62 86 SER A C 1
ATOM 627 O O . SER A 1 86 ? -23.573 11.255 39.980 1.00 91.62 86 SER A O 1
ATOM 629 N N . ALA A 1 87 ? -22.379 9.829 38.725 1.00 89.12 87 ALA A N 1
ATOM 630 C CA . ALA A 1 87 ? -23.052 8.611 39.165 1.00 89.12 87 ALA A CA 1
ATOM 631 C C . ALA A 1 87 ? -22.473 7.991 40.450 1.00 89.12 87 ALA A C 1
ATOM 633 O O . ALA A 1 87 ? -22.968 6.961 40.899 1.00 89.12 87 ALA A O 1
ATOM 634 N N . GLY A 1 88 ? -21.416 8.575 41.027 1.00 90.69 88 GLY A N 1
ATOM 635 C CA . GLY A 1 88 ? -20.811 8.081 42.264 1.00 90.69 88 GLY A CA 1
ATOM 636 C C . GLY A 1 88 ? -20.199 6.682 42.150 1.00 90.69 88 GLY A C 1
ATOM 637 O O . GLY A 1 88 ? -20.204 5.943 43.131 1.00 90.69 88 GLY A O 1
ATOM 638 N N . LEU A 1 89 ? -19.690 6.298 40.971 1.00 90.56 89 LEU A N 1
ATOM 639 C CA . LEU A 1 89 ? -19.115 4.964 40.783 1.00 90.56 89 LEU A CA 1
ATOM 640 C C . LEU A 1 89 ? -17.904 4.734 41.690 1.00 90.56 89 LEU A C 1
ATOM 642 O O . LEU A 1 89 ? -17.023 5.589 41.820 1.00 90.56 89 LEU A O 1
ATOM 646 N N . ASN A 1 90 ? -17.819 3.528 42.250 1.00 91.31 90 ASN A N 1
ATOM 647 C CA . ASN A 1 90 ? -16.660 3.103 43.024 1.00 91.31 90 ASN A CA 1
ATOM 648 C C . ASN A 1 90 ? -15.436 2.844 42.109 1.00 91.31 90 ASN A C 1
ATOM 650 O O . ASN A 1 90 ? -15.504 2.849 40.871 1.00 91.31 90 ASN A O 1
ATOM 654 N N . GLY A 1 91 ? -14.270 2.622 42.723 1.00 90.12 91 GLY A N 1
ATOM 655 C CA . GLY A 1 91 ? -13.020 2.407 41.987 1.00 90.12 91 GLY A CA 1
ATOM 656 C C . GLY A 1 91 ? -12.986 1.115 41.157 1.00 90.12 91 GLY A C 1
ATOM 657 O O . GLY A 1 91 ? -12.279 1.052 40.149 1.00 90.12 91 GLY A O 1
ATOM 658 N N . GLN A 1 92 ? -13.736 0.081 41.545 1.00 92.81 92 GLN A N 1
ATOM 659 C CA . GLN A 1 92 ? -13.829 -1.173 40.792 1.00 92.81 92 GLN A CA 1
ATOM 660 C C . GLN A 1 92 ? -14.650 -0.978 39.512 1.00 92.81 92 GLN A C 1
ATOM 662 O O . GLN A 1 92 ? -14.154 -1.268 38.423 1.00 92.81 92 GLN A O 1
ATOM 667 N N . ASP A 1 93 ? -15.830 -0.378 39.626 1.00 92.12 93 ASP A N 1
ATOM 668 C CA . ASP A 1 93 ? -16.741 -0.087 38.516 1.00 92.12 93 ASP A CA 1
ATOM 669 C C . ASP A 1 93 ? -16.120 0.885 37.508 1.00 92.12 93 ASP A C 1
ATOM 671 O O . ASP A 1 93 ? -16.191 0.698 36.291 1.00 92.12 93 ASP A O 1
ATOM 675 N N . THR A 1 94 ? -15.402 1.893 38.008 1.00 93.31 94 THR A N 1
ATOM 676 C CA . THR A 1 94 ? -14.656 2.832 37.161 1.00 93.31 94 THR A CA 1
ATOM 677 C C . THR A 1 94 ? -13.604 2.110 36.309 1.00 93.31 94 THR A C 1
ATOM 679 O O . THR A 1 94 ? -13.438 2.415 35.124 1.00 93.31 94 THR A O 1
ATOM 682 N N . ARG A 1 95 ? -12.872 1.146 36.889 1.00 94.25 95 ARG A N 1
ATOM 683 C CA . ARG A 1 95 ? -11.883 0.342 36.150 1.00 94.25 95 ARG A CA 1
ATOM 684 C C . ARG A 1 95 ? -12.558 -0.578 35.135 1.00 94.25 95 ARG A C 1
ATOM 686 O O . ARG A 1 95 ? -12.080 -0.658 34.004 1.00 94.25 95 ARG A O 1
ATOM 693 N N . ALA A 1 96 ? -13.680 -1.193 35.501 1.00 94.81 96 ALA A N 1
ATOM 694 C CA . ALA A 1 96 ? -14.474 -2.050 34.626 1.00 94.81 96 ALA A CA 1
ATOM 695 C C . ALA A 1 96 ? -14.937 -1.308 33.356 1.00 94.81 96 ALA A C 1
ATOM 697 O O . ALA A 1 96 ? -14.706 -1.776 32.238 1.00 94.81 96 ALA A O 1
ATOM 698 N N . ILE A 1 97 ? -15.477 -0.092 33.501 1.00 96.19 97 ILE A N 1
ATOM 699 C CA . ILE A 1 97 ? -15.910 0.744 32.367 1.00 96.19 97 ILE A CA 1
ATOM 700 C C . ILE A 1 97 ? -14.734 1.182 31.490 1.00 96.19 97 ILE A C 1
ATOM 702 O O . ILE A 1 97 ? -14.814 1.126 30.259 1.00 96.19 97 ILE A O 1
ATOM 706 N N . LYS A 1 98 ? -13.609 1.583 32.095 1.00 95.81 98 LYS A N 1
ATOM 707 C CA . LYS A 1 98 ? -12.389 1.926 31.345 1.00 95.81 98 LYS A CA 1
ATOM 708 C C . LYS A 1 98 ? -11.864 0.731 30.545 1.00 95.81 98 LYS A C 1
ATOM 710 O O . LYS A 1 98 ? -11.481 0.898 29.384 1.00 95.81 98 LYS A O 1
ATOM 715 N N . HIS A 1 99 ? -11.870 -0.462 31.137 1.00 95.81 99 HIS A N 1
ATOM 716 C CA . HIS A 1 99 ? -11.454 -1.688 30.464 1.00 95.81 99 HIS A CA 1
ATOM 717 C C . HIS A 1 99 ? -12.390 -2.033 29.298 1.00 95.81 99 HIS A C 1
ATOM 719 O O . HIS A 1 99 ? -11.915 -2.222 28.176 1.00 95.81 99 HIS A O 1
ATOM 725 N N . LEU A 1 100 ? -13.710 -2.017 29.522 1.00 96.12 100 LEU A N 1
ATOM 726 C CA . LEU A 1 100 ? -14.702 -2.250 28.469 1.00 96.12 100 LEU A CA 1
ATOM 727 C C . LEU A 1 100 ? -14.526 -1.263 27.310 1.00 96.12 100 LEU A C 1
ATOM 729 O O . LEU A 1 100 ? -14.502 -1.664 26.146 1.00 96.12 100 LEU A O 1
ATOM 733 N N . ARG A 1 101 ? -14.324 0.023 27.610 1.00 97.25 101 ARG A N 1
ATOM 734 C CA . ARG A 1 101 ? -14.056 1.038 26.590 1.00 97.25 101 ARG A CA 1
ATOM 735 C C . ARG A 1 101 ? -12.815 0.710 25.757 1.00 97.25 101 ARG A C 1
ATOM 737 O O . ARG A 1 101 ? -12.848 0.847 24.534 1.00 97.25 101 ARG A O 1
ATOM 744 N N . ARG A 1 102 ? -11.720 0.294 26.400 1.00 97.38 102 ARG A N 1
ATOM 745 C CA . ARG A 1 102 ? -10.478 -0.089 25.708 1.00 97.38 102 ARG A CA 1
ATOM 746 C C . ARG A 1 102 ? -10.692 -1.311 24.818 1.00 97.38 102 ARG A C 1
ATOM 748 O O . ARG A 1 102 ? -10.267 -1.289 23.668 1.00 97.38 102 ARG A O 1
ATOM 755 N N . MET A 1 103 ? -11.404 -2.324 25.308 1.00 97.25 103 MET A N 1
ATOM 756 C CA . MET A 1 103 ? -11.790 -3.507 24.532 1.00 97.25 103 MET A CA 1
ATOM 757 C C . MET A 1 103 ? -12.595 -3.138 23.276 1.00 97.25 103 MET A C 1
ATOM 759 O O . MET A 1 103 ? -12.292 -3.618 22.183 1.00 97.25 103 MET A O 1
ATOM 763 N N . LEU A 1 104 ? -13.578 -2.240 23.404 1.00 96.50 104 LEU A N 1
ATOM 764 C CA . LEU A 1 104 ? -14.388 -1.776 22.273 1.00 96.50 104 LEU A CA 1
ATOM 765 C C . LEU A 1 104 ? -13.567 -0.965 21.259 1.00 96.50 104 LEU A C 1
ATOM 767 O O . LEU A 1 104 ? -13.664 -1.213 20.058 1.00 96.50 104 LEU A O 1
ATOM 771 N N . LYS A 1 105 ? -12.703 -0.051 21.720 1.00 96.44 105 LYS A N 1
ATOM 772 C CA . LYS A 1 105 ? -11.800 0.698 20.831 1.00 96.44 105 LYS A CA 1
ATOM 773 C C . LYS A 1 105 ? -10.829 -0.217 20.092 1.00 96.44 105 LYS A C 1
ATOM 775 O O . LYS A 1 105 ? -10.683 -0.090 18.882 1.00 96.44 105 LYS A O 1
ATOM 780 N N . ASN A 1 106 ? -10.229 -1.181 20.787 1.00 96.75 106 ASN A N 1
ATOM 781 C CA . ASN A 1 106 ? -9.324 -2.159 20.182 1.00 96.75 106 ASN A CA 1
ATOM 782 C C . ASN A 1 106 ? -10.015 -2.992 19.098 1.00 96.75 106 ASN A C 1
ATOM 784 O O . ASN A 1 106 ? -9.406 -3.286 18.071 1.00 96.75 106 ASN A O 1
ATOM 788 N N . ARG A 1 107 ? -11.298 -3.322 19.282 1.00 95.94 107 ARG A N 1
ATOM 789 C CA . ARG A 1 107 ? -12.098 -3.972 18.239 1.00 95.94 107 ARG A CA 1
ATOM 790 C C . ARG A 1 107 ? -12.189 -3.105 16.978 1.00 95.94 107 ARG A C 1
ATOM 792 O O . ARG A 1 107 ? -11.976 -3.621 15.882 1.00 95.94 107 ARG A O 1
ATOM 799 N N . GLY A 1 108 ? -12.453 -1.806 17.132 1.00 94.81 108 GLY A N 1
ATOM 800 C CA . GLY A 1 108 ? -12.465 -0.846 16.022 1.00 94.81 108 GLY A CA 1
ATOM 801 C C . GLY A 1 108 ? -11.094 -0.702 15.357 1.00 94.81 108 GLY A C 1
ATOM 802 O O . GLY A 1 108 ? -10.980 -0.815 14.138 1.00 94.81 108 GLY A O 1
ATOM 803 N N . TYR A 1 109 ? -10.030 -0.562 16.150 1.00 96.50 109 TYR A N 1
ATOM 804 C CA . TYR A 1 109 ? -8.663 -0.463 15.637 1.00 96.50 109 TYR A CA 1
ATOM 805 C C . TYR A 1 109 ? -8.225 -1.708 14.865 1.00 96.50 109 TYR A C 1
ATOM 807 O O . TYR A 1 109 ? -7.555 -1.576 13.846 1.00 96.50 109 TYR A O 1
ATOM 815 N N . ALA A 1 110 ? -8.644 -2.908 15.276 1.00 97.94 110 ALA A N 1
ATOM 816 C CA . ALA A 1 110 ? -8.365 -4.128 14.524 1.00 97.94 110 ALA A CA 1
ATOM 817 C C . ALA A 1 110 ? -9.032 -4.123 13.137 1.00 97.94 110 ALA A C 1
ATOM 819 O O . ALA A 1 110 ? -8.429 -4.579 12.167 1.00 97.94 110 ALA A O 1
ATOM 820 N N . ALA A 1 111 ? -10.258 -3.602 13.019 1.00 96.31 111 ALA A N 1
ATOM 821 C CA . ALA A 1 111 ? -10.921 -3.443 11.724 1.00 96.31 111 ALA A CA 1
ATOM 822 C C . ALA A 1 111 ? -10.186 -2.417 10.847 1.00 96.31 111 ALA A C 1
ATOM 824 O O . ALA A 1 111 ? -9.795 -2.745 9.729 1.00 96.31 111 ALA A O 1
ATOM 825 N N . ILE A 1 112 ? -9.897 -1.230 11.392 1.00 96.38 112 ILE A N 1
ATOM 826 C CA . ILE A 1 112 ? -9.167 -0.163 10.688 1.00 96.38 112 ILE A CA 1
ATOM 827 C C . ILE A 1 112 ? -7.783 -0.647 10.237 1.00 96.38 112 ILE A C 1
ATOM 829 O O . ILE A 1 112 ? -7.369 -0.372 9.115 1.00 96.38 112 ILE A O 1
ATOM 833 N N . CYS A 1 113 ? -7.077 -1.410 11.075 1.00 97.94 113 CYS A N 1
ATOM 834 C CA . CYS A 1 113 ? -5.771 -1.978 10.746 1.00 97.94 113 CYS A CA 1
ATOM 835 C C . CYS A 1 113 ? -5.845 -2.915 9.533 1.00 97.94 113 CYS A C 1
ATOM 837 O O . CYS A 1 113 ? -5.023 -2.803 8.622 1.00 97.94 113 CYS A O 1
ATOM 839 N N . ARG A 1 114 ? -6.848 -3.802 9.482 1.00 98.12 114 ARG A N 1
ATOM 840 C CA . ARG A 1 114 ? -7.063 -4.693 8.332 1.00 98.12 114 ARG A CA 1
ATOM 841 C C . ARG A 1 114 ? -7.365 -3.895 7.066 1.00 98.12 114 ARG A C 1
ATOM 843 O O . ARG A 1 114 ? -6.720 -4.136 6.051 1.00 98.12 114 ARG A O 1
ATOM 850 N N . THR A 1 115 ? -8.265 -2.913 7.141 1.00 98.12 115 THR A N 1
ATOM 851 C CA . THR A 1 115 ? -8.597 -2.044 6.002 1.00 98.12 115 THR A CA 1
ATOM 852 C C . THR A 1 115 ? -7.369 -1.294 5.500 1.00 98.12 115 THR A C 1
ATOM 854 O O . THR A 1 115 ? -7.056 -1.367 4.317 1.00 98.12 115 THR A O 1
ATOM 857 N N . ARG A 1 116 ? -6.613 -0.643 6.394 1.00 98.31 116 ARG A N 1
ATOM 858 C CA . ARG A 1 116 ? -5.402 0.104 6.026 1.00 98.31 116 ARG A CA 1
ATOM 859 C C . ARG A 1 116 ? -4.371 -0.790 5.350 1.00 98.31 116 ARG A C 1
ATOM 861 O O . ARG A 1 116 ? -3.778 -0.374 4.366 1.00 98.31 116 ARG A O 1
ATOM 868 N N . ARG A 1 117 ? -4.183 -2.017 5.843 1.00 98.31 117 ARG A N 1
ATOM 869 C CA . ARG A 1 117 ? -3.257 -2.983 5.240 1.00 98.31 117 ARG A CA 1
ATOM 870 C C . ARG A 1 117 ? -3.678 -3.371 3.824 1.00 98.31 117 ARG A C 1
ATOM 872 O O . ARG A 1 117 ? -2.831 -3.418 2.942 1.00 98.31 117 ARG A O 1
ATOM 879 N N . VAL A 1 118 ? -4.965 -3.646 3.609 1.00 98.44 118 VAL A N 1
ATOM 880 C CA . VAL A 1 118 ? -5.492 -3.995 2.279 1.00 98.44 118 VAL A CA 1
ATOM 881 C C . VAL A 1 118 ? -5.345 -2.820 1.314 1.00 98.44 118 VAL A C 1
ATOM 883 O O . VAL A 1 118 ? -4.841 -3.012 0.214 1.00 98.44 118 VAL A O 1
ATOM 886 N N . VAL A 1 119 ? -5.708 -1.610 1.747 1.00 98.12 119 VAL A N 1
ATOM 887 C CA . VAL A 1 119 ? -5.570 -0.387 0.941 1.00 98.12 119 VAL A CA 1
ATOM 888 C C . VAL A 1 119 ? -4.104 -0.110 0.605 1.00 98.12 119 VAL A C 1
ATOM 890 O O . VAL A 1 119 ? -3.776 0.135 -0.549 1.00 98.12 119 VAL A O 1
ATOM 893 N N . GLN A 1 120 ? -3.204 -0.202 1.588 1.00 98.31 120 GLN A N 1
ATOM 894 C CA . GLN A 1 120 ? -1.773 0.012 1.372 1.00 98.31 120 GLN A CA 1
ATOM 895 C C . GLN A 1 120 ? -1.186 -1.014 0.400 1.00 98.31 120 GLN A C 1
ATOM 897 O O . GLN A 1 120 ? -0.389 -0.648 -0.457 1.00 98.31 120 GLN A O 1
ATOM 902 N N . ARG A 1 121 ? -1.586 -2.287 0.509 1.00 98.25 121 ARG A N 1
ATOM 903 C CA . ARG A 1 121 ? -1.175 -3.315 -0.450 1.00 98.25 121 ARG A CA 1
ATOM 904 C C . ARG A 1 121 ? -1.667 -2.985 -1.860 1.00 98.25 121 ARG A C 1
ATOM 906 O O . ARG A 1 121 ? -0.859 -3.034 -2.775 1.00 98.25 121 ARG A O 1
ATOM 913 N N . GLY A 1 122 ? -2.935 -2.601 -2.013 1.00 98.50 122 GLY A N 1
ATOM 914 C CA . GLY A 1 122 ? -3.490 -2.208 -3.311 1.00 98.50 122 GLY A CA 1
ATOM 915 C C . GLY A 1 122 ? -2.741 -1.030 -3.936 1.00 98.50 122 GLY A C 1
ATOM 916 O O . GLY A 1 122 ? -2.402 -1.075 -5.110 1.00 98.50 122 GLY A O 1
ATOM 917 N N . HIS A 1 123 ? -2.377 -0.024 -3.136 1.00 98.38 123 HIS A N 1
ATOM 918 C CA . HIS A 1 123 ? -1.567 1.094 -3.623 1.00 98.38 123 HIS A CA 1
ATOM 919 C C . HIS A 1 123 ? -0.171 0.657 -4.095 1.00 98.38 123 HIS A C 1
ATOM 921 O O . HIS A 1 123 ? 0.322 1.139 -5.108 1.00 98.38 123 HIS A O 1
ATOM 927 N N . LEU A 1 124 ? 0.475 -0.273 -3.383 1.00 98.50 124 LEU A N 1
ATOM 928 C CA . LEU A 1 124 ? 1.765 -0.825 -3.812 1.00 98.50 124 LEU A CA 1
ATOM 929 C C . LEU A 1 124 ? 1.639 -1.671 -5.089 1.00 98.50 124 LEU A C 1
ATOM 931 O O . LEU A 1 124 ? 2.546 -1.658 -5.917 1.00 98.50 124 LEU A O 1
ATOM 935 N N . GLU A 1 125 ? 0.537 -2.405 -5.250 1.00 98.44 125 GLU A N 1
ATOM 936 C CA . GLU A 1 125 ? 0.237 -3.177 -6.463 1.00 98.44 125 GLU A CA 1
ATOM 937 C C . GLU A 1 125 ? 0.036 -2.250 -7.673 1.00 98.44 125 GLU A C 1
ATOM 939 O O . GLU A 1 125 ? 0.664 -2.470 -8.706 1.00 98.44 125 GLU A O 1
ATOM 944 N N . GLU A 1 126 ? -0.725 -1.166 -7.511 1.00 98.44 126 GLU A N 1
ATOM 945 C CA . GLU A 1 126 ? -0.913 -0.122 -8.528 1.00 98.44 126 GLU A CA 1
ATOM 946 C C . GLU A 1 126 ? 0.417 0.548 -8.908 1.00 98.44 126 GLU A C 1
ATOM 948 O O . GLU A 1 126 ? 0.764 0.643 -10.084 1.00 98.44 126 GLU A O 1
ATOM 953 N N . GLN A 1 127 ? 1.223 0.954 -7.920 1.00 98.44 127 GLN A N 1
ATOM 954 C CA . GLN A 1 127 ? 2.545 1.537 -8.178 1.00 98.44 127 GLN A CA 1
ATOM 955 C C . GLN A 1 127 ? 3.460 0.579 -8.947 1.00 98.44 127 GLN A C 1
ATOM 957 O O . GLN A 1 127 ? 4.197 1.003 -9.838 1.00 98.44 127 GLN A O 1
ATOM 962 N N . LYS A 1 128 ? 3.430 -0.713 -8.606 1.00 98.31 128 LYS A N 1
ATOM 963 C CA . LYS A 1 128 ? 4.201 -1.739 -9.311 1.00 98.31 128 LYS A CA 1
ATOM 964 C C . LYS A 1 128 ? 3.766 -1.850 -10.773 1.00 98.31 128 LYS A C 1
ATOM 966 O O . LYS A 1 128 ? 4.632 -1.952 -11.638 1.00 98.31 128 LYS A O 1
ATOM 971 N N . GLU A 1 129 ? 2.464 -1.841 -11.041 1.00 98.50 129 GLU A N 1
ATOM 972 C CA . GLU A 1 129 ? 1.913 -1.913 -12.398 1.00 98.50 129 GLU A CA 1
ATOM 973 C C . GLU A 1 129 ? 2.341 -0.705 -13.239 1.00 98.50 129 GLU A C 1
ATOM 975 O O . GLU A 1 129 ? 2.955 -0.886 -14.290 1.00 98.50 129 GLU A O 1
ATOM 980 N N . VAL A 1 130 ? 2.178 0.512 -12.712 1.00 98.44 130 VAL A N 1
ATOM 981 C CA . VAL A 1 130 ? 2.617 1.752 -13.379 1.00 98.44 130 VAL A CA 1
ATOM 982 C C . VAL A 1 130 ? 4.116 1.726 -13.702 1.00 98.44 130 VAL A C 1
ATOM 984 O O . VAL A 1 130 ? 4.542 2.106 -14.796 1.00 98.44 130 VAL A O 1
ATOM 987 N N . LEU A 1 131 ? 4.949 1.269 -12.763 1.00 98.44 131 LEU A N 1
ATOM 988 C CA . LEU A 1 131 ? 6.392 1.167 -12.990 1.00 98.44 131 LEU A CA 1
ATOM 989 C C . LEU A 1 131 ? 6.741 0.107 -14.039 1.00 98.44 131 LEU A C 1
ATOM 991 O O . LEU A 1 131 ? 7.639 0.334 -14.850 1.00 98.44 131 LEU A O 1
ATOM 995 N N . HIS A 1 132 ? 6.045 -1.029 -14.047 1.00 98.44 132 HIS A N 1
ATOM 996 C CA . HIS A 1 132 ? 6.227 -2.053 -15.072 1.00 98.44 132 HIS A CA 1
ATOM 997 C C . HIS A 1 132 ? 5.872 -1.526 -16.465 1.00 98.44 132 HIS A C 1
ATOM 999 O O . HIS A 1 132 ? 6.677 -1.676 -17.382 1.00 98.44 132 HIS A O 1
ATOM 1005 N N . GLU A 1 133 ? 4.733 -0.851 -16.622 1.00 98.50 133 GLU A N 1
ATOM 1006 C CA . GLU A 1 133 ? 4.350 -0.226 -17.893 1.00 98.50 133 GLU A CA 1
ATOM 1007 C C . GLU A 1 133 ? 5.403 0.784 -18.363 1.00 98.50 133 GLU A C 1
ATOM 1009 O O . GLU A 1 133 ? 5.792 0.793 -19.533 1.00 98.50 133 GLU A O 1
ATOM 1014 N N . ARG A 1 134 ? 5.941 1.596 -17.441 1.00 98.31 134 ARG A N 1
ATOM 1015 C CA . ARG A 1 134 ? 6.995 2.561 -17.772 1.00 98.31 134 ARG A CA 1
ATOM 1016 C C . ARG A 1 134 ? 8.286 1.884 -18.231 1.00 98.31 134 ARG A C 1
ATOM 1018 O O . ARG A 1 134 ? 8.931 2.391 -19.147 1.00 98.31 134 ARG A O 1
ATOM 1025 N N . ILE A 1 135 ? 8.667 0.766 -17.614 1.00 98.62 135 ILE A N 1
ATOM 1026 C CA . ILE A 1 135 ? 9.837 -0.020 -18.029 1.00 98.62 135 ILE A CA 1
ATOM 1027 C C . ILE A 1 135 ? 9.642 -0.557 -19.445 1.00 98.62 135 ILE A C 1
ATOM 1029 O O . ILE A 1 135 ? 10.547 -0.426 -20.267 1.00 98.62 135 ILE A O 1
ATOM 1033 N N . GLU A 1 136 ? 8.482 -1.137 -19.746 1.00 98.50 136 GLU A N 1
ATOM 1034 C CA . GLU A 1 136 ? 8.217 -1.693 -21.075 1.00 98.50 136 GLU A CA 1
ATOM 1035 C C . GLU A 1 136 ? 8.171 -0.600 -22.152 1.00 98.50 136 GLU A C 1
ATOM 1037 O O . GLU A 1 136 ? 8.771 -0.767 -23.214 1.00 98.50 136 GLU A O 1
ATOM 1042 N N . ALA A 1 137 ? 7.586 0.563 -21.851 1.00 98.31 137 ALA A N 1
ATOM 1043 C CA . ALA A 1 137 ? 7.626 1.720 -22.744 1.00 98.31 137 ALA A CA 1
ATOM 1044 C C . ALA A 1 137 ? 9.068 2.182 -23.034 1.00 98.31 137 ALA A C 1
ATOM 1046 O O . ALA A 1 137 ? 9.433 2.382 -24.191 1.00 98.31 137 ALA A O 1
ATOM 1047 N N . LEU A 1 138 ? 9.911 2.295 -22.001 1.00 98.38 138 LEU A N 1
ATOM 1048 C CA . LEU A 1 138 ? 11.317 2.689 -22.162 1.00 98.38 138 LEU A CA 1
ATOM 1049 C C . LEU A 1 138 ? 12.141 1.642 -22.920 1.00 98.38 138 LEU A C 1
ATOM 1051 O O . LEU A 1 138 ? 13.041 1.999 -23.676 1.00 98.38 138 LEU A O 1
ATOM 1055 N N . LYS A 1 139 ? 11.858 0.348 -22.737 1.00 98.06 139 LYS A N 1
ATOM 1056 C CA . LYS A 1 139 ? 12.504 -0.717 -23.517 1.00 98.06 139 LYS A CA 1
ATOM 1057 C C . LYS A 1 139 ? 12.149 -0.621 -24.998 1.00 98.06 139 LYS A C 1
ATOM 1059 O O . LYS A 1 139 ? 13.041 -0.783 -25.826 1.00 98.06 139 LYS A O 1
ATOM 1064 N N . ALA A 1 140 ? 10.882 -0.356 -25.320 1.00 98.12 140 ALA A N 1
ATOM 1065 C CA . ALA A 1 140 ? 10.439 -0.173 -26.699 1.00 98.12 140 ALA A CA 1
ATOM 1066 C C . ALA A 1 140 ? 11.118 1.045 -27.347 1.00 98.12 140 ALA A C 1
ATOM 1068 O O . ALA A 1 140 ? 11.690 0.915 -28.426 1.00 98.12 140 ALA A O 1
ATOM 1069 N N . GLU A 1 141 ? 11.150 2.183 -26.647 1.00 98.12 141 GLU A N 1
ATOM 1070 C CA . GLU A 1 141 ? 11.840 3.401 -27.100 1.00 98.12 141 GLU A CA 1
ATOM 1071 C C . GLU A 1 141 ? 13.342 3.155 -27.319 1.00 98.12 141 GLU A C 1
ATOM 1073 O O . GLU A 1 141 ? 13.905 3.535 -28.343 1.00 98.12 141 GLU A O 1
ATOM 1078 N N . ASN A 1 142 ? 14.002 2.448 -26.399 1.00 97.69 142 ASN A N 1
ATOM 1079 C CA . ASN A 1 142 ? 15.419 2.115 -26.542 1.00 97.69 142 ASN A CA 1
ATOM 1080 C C . ASN A 1 142 ? 15.676 1.174 -27.735 1.00 97.69 142 ASN A C 1
ATOM 1082 O O . ASN A 1 142 ? 16.650 1.347 -28.463 1.00 97.69 142 ASN A O 1
ATOM 1086 N N . ALA A 1 143 ? 14.790 0.204 -27.979 1.00 97.38 143 ALA A N 1
ATOM 1087 C CA . ALA A 1 143 ? 14.891 -0.675 -29.141 1.00 97.38 143 ALA A CA 1
ATOM 1088 C C . ALA A 1 143 ? 14.733 0.096 -30.465 1.00 97.38 143 ALA A C 1
ATOM 1090 O O . ALA A 1 143 ? 15.475 -0.164 -31.414 1.00 97.38 143 ALA A O 1
ATOM 1091 N N . GLU A 1 144 ? 13.815 1.063 -30.518 1.00 97.94 144 GLU A N 1
ATOM 1092 C CA . GLU A 1 144 ? 13.632 1.947 -31.673 1.00 97.94 144 GLU A CA 1
ATOM 1093 C C . GLU A 1 144 ? 14.875 2.812 -31.922 1.00 97.94 144 GLU A C 1
ATOM 1095 O O . GLU A 1 144 ? 15.403 2.838 -33.035 1.00 97.94 144 GLU A O 1
ATOM 1100 N N . LEU A 1 145 ? 15.413 3.442 -30.873 1.00 96.94 145 LEU A N 1
ATOM 1101 C CA . LEU A 1 145 ? 16.643 4.231 -30.965 1.00 96.94 145 LEU A CA 1
ATOM 1102 C C . LEU A 1 145 ? 17.841 3.384 -31.406 1.00 96.94 145 LEU A C 1
ATOM 1104 O O . LEU A 1 145 ? 18.627 3.817 -32.247 1.00 96.94 145 LEU A O 1
ATOM 1108 N N . ALA A 1 146 ? 17.981 2.164 -30.884 1.00 95.69 146 ALA A N 1
ATOM 1109 C CA . ALA A 1 146 ? 19.044 1.251 -31.291 1.00 95.69 146 ALA A CA 1
ATOM 1110 C C . ALA A 1 146 ? 18.929 0.859 -32.775 1.00 95.69 146 ALA A C 1
ATOM 1112 O O . ALA A 1 146 ? 19.942 0.795 -33.477 1.00 95.69 146 ALA A O 1
ATOM 1113 N N . ALA A 1 147 ? 17.708 0.633 -33.270 1.00 96.25 147 ALA A N 1
ATOM 1114 C CA . ALA A 1 147 ? 17.465 0.358 -34.683 1.00 96.25 147 ALA A CA 1
ATOM 1115 C C . ALA A 1 147 ? 17.825 1.561 -35.568 1.00 96.25 147 ALA A C 1
ATOM 1117 O O . ALA A 1 147 ? 18.453 1.386 -36.615 1.00 96.25 147 ALA A O 1
ATOM 1118 N N . GLU A 1 148 ? 17.497 2.776 -35.129 1.00 96.81 148 GLU A N 1
ATOM 1119 C CA . GLU A 1 148 ? 17.839 4.002 -35.849 1.00 96.81 148 GLU A CA 1
ATOM 1120 C C . GLU A 1 148 ? 19.354 4.246 -35.878 1.00 96.81 148 GLU A C 1
ATOM 1122 O O . GLU A 1 148 ? 19.918 4.539 -36.934 1.00 96.81 148 GLU A O 1
ATOM 1127 N N . VAL A 1 149 ? 20.048 4.019 -34.759 1.00 95.06 149 VAL A N 1
ATOM 1128 C CA . VAL A 1 149 ? 21.518 4.058 -34.708 1.00 95.06 149 VAL A CA 1
ATOM 1129 C C . VAL A 1 149 ? 22.118 3.050 -35.688 1.00 95.06 149 VAL A C 1
ATOM 1131 O O . VAL A 1 149 ? 23.008 3.406 -36.461 1.00 95.06 149 VAL A O 1
ATOM 1134 N N . ALA A 1 150 ? 21.615 1.814 -35.715 1.00 92.50 150 ALA A N 1
ATOM 1135 C CA . ALA A 1 150 ? 22.095 0.789 -36.638 1.00 92.50 150 ALA A CA 1
ATOM 1136 C C . ALA A 1 150 ? 21.844 1.161 -38.111 1.00 92.50 150 ALA A C 1
ATOM 1138 O O . ALA A 1 150 ? 22.687 0.887 -38.971 1.00 92.50 150 ALA A O 1
ATOM 1139 N N . ARG A 1 151 ? 20.708 1.802 -38.417 1.00 96.56 151 ARG A N 1
ATOM 1140 C CA . ARG A 1 151 ? 20.398 2.317 -39.758 1.00 96.56 151 ARG A CA 1
ATOM 1141 C C . ARG A 1 151 ? 21.387 3.406 -40.167 1.00 96.56 151 ARG A C 1
ATOM 1143 O O . ARG A 1 151 ? 22.008 3.288 -41.218 1.00 96.56 151 ARG A O 1
ATOM 1150 N N . ILE A 1 152 ? 21.590 4.411 -39.316 1.00 94.88 152 ILE A N 1
ATOM 1151 C CA . ILE A 1 152 ? 22.522 5.516 -39.578 1.00 94.88 152 ILE A CA 1
ATOM 1152 C C . ILE A 1 152 ? 23.952 4.993 -39.748 1.00 94.88 152 ILE A C 1
ATOM 1154 O O . ILE A 1 152 ? 24.652 5.410 -40.667 1.00 94.88 152 ILE A O 1
ATOM 1158 N N . GLN A 1 153 ? 24.386 4.049 -38.911 1.00 90.88 153 GLN A N 1
ATOM 1159 C CA . GLN A 1 153 ? 25.701 3.416 -39.043 1.00 90.88 153 GLN A CA 1
ATOM 1160 C C . GLN A 1 153 ? 25.852 2.682 -40.380 1.00 90.88 153 GLN A C 1
ATOM 1162 O O . GLN A 1 153 ? 26.906 2.768 -41.013 1.00 90.88 153 GLN A O 1
ATOM 1167 N N . ARG A 1 154 ? 24.808 1.987 -40.847 1.00 92.12 154 ARG A N 1
ATOM 1168 C CA . ARG A 1 154 ? 24.811 1.321 -42.156 1.00 92.12 154 ARG A CA 1
ATOM 1169 C C . ARG A 1 154 ? 24.917 2.323 -43.304 1.00 92.12 154 ARG A C 1
ATOM 1171 O O . ARG A 1 154 ? 25.746 2.137 -44.188 1.00 92.12 154 ARG A O 1
ATOM 1178 N N . ASP A 1 155 ? 24.122 3.386 -43.270 1.00 93.44 155 ASP A N 1
ATOM 1179 C CA . ASP A 1 155 ? 24.139 4.420 -44.310 1.00 93.44 155 ASP A CA 1
ATOM 1180 C C . ASP A 1 155 ? 25.502 5.133 -44.343 1.00 93.44 155 ASP A C 1
ATOM 1182 O O . ASP A 1 155 ? 26.093 5.323 -45.407 1.00 93.44 155 ASP A O 1
ATOM 1186 N N . TYR A 1 156 ? 26.051 5.452 -43.166 1.00 89.06 156 TYR A N 1
ATOM 1187 C CA . TYR A 1 156 ? 27.365 6.072 -43.019 1.00 89.06 156 TYR A CA 1
ATOM 1188 C C . TYR A 1 156 ? 28.496 5.183 -43.549 1.00 89.06 156 TYR A C 1
ATOM 1190 O O . TYR A 1 156 ? 29.331 5.634 -44.332 1.00 89.06 156 TYR A O 1
ATOM 1198 N N . THR A 1 157 ? 28.516 3.907 -43.162 1.00 87.62 157 THR A N 1
ATOM 1199 C CA . THR A 1 157 ? 29.528 2.951 -43.642 1.00 87.62 157 THR A CA 1
ATOM 1200 C C . THR A 1 157 ? 29.415 2.702 -45.145 1.00 87.62 157 THR A C 1
ATOM 1202 O O . THR A 1 157 ? 30.443 2.629 -45.818 1.00 87.62 157 THR A O 1
ATOM 1205 N N . GLY A 1 158 ? 28.196 2.651 -45.692 1.00 89.31 158 GLY A N 1
ATOM 1206 C CA . GLY A 1 158 ? 27.961 2.574 -47.135 1.00 89.31 158 GLY A CA 1
ATOM 1207 C C . GLY A 1 158 ? 28.519 3.783 -47.889 1.00 89.31 158 GLY A C 1
ATOM 1208 O O . GLY A 1 158 ? 29.204 3.616 -48.898 1.00 89.31 158 GLY A O 1
ATOM 1209 N N . LEU A 1 159 ? 28.304 4.995 -47.370 1.00 90.12 159 LEU A N 1
ATOM 1210 C CA . LEU A 1 159 ? 28.864 6.217 -47.951 1.00 90.12 159 LEU A CA 1
ATOM 1211 C C . LEU A 1 159 ? 30.397 6.233 -47.899 1.00 90.12 159 LEU A C 1
ATOM 1213 O O . LEU A 1 159 ? 31.040 6.578 -48.888 1.00 90.12 159 LEU A O 1
ATOM 1217 N N . LEU A 1 160 ? 30.993 5.839 -46.769 1.00 86.44 160 LEU A N 1
ATOM 1218 C CA . LEU A 1 160 ? 32.449 5.742 -46.648 1.00 86.44 160 LEU A CA 1
ATOM 1219 C C . LEU A 1 160 ? 33.036 4.764 -47.670 1.00 86.44 160 LEU A C 1
ATOM 1221 O O . LEU A 1 160 ? 34.023 5.094 -48.326 1.00 86.44 160 LEU A O 1
ATOM 1225 N N . ALA A 1 161 ? 32.419 3.590 -47.834 1.00 85.38 161 ALA A N 1
ATOM 1226 C CA . ALA A 1 161 ? 32.839 2.607 -48.827 1.00 85.38 161 ALA A CA 1
ATOM 1227 C C . ALA A 1 161 ? 32.771 3.179 -50.254 1.00 85.38 161 ALA A C 1
ATOM 1229 O O . ALA A 1 161 ? 33.738 3.061 -51.006 1.00 85.38 161 ALA A O 1
ATOM 1230 N N . TRP A 1 162 ? 31.678 3.871 -50.592 1.00 89.56 162 TRP A N 1
ATOM 1231 C CA . TRP A 1 162 ? 31.512 4.529 -51.890 1.00 89.56 162 TRP A CA 1
ATOM 1232 C C . TRP A 1 162 ? 32.589 5.596 -52.155 1.00 89.56 162 TRP A C 1
ATOM 1234 O O . TRP A 1 162 ? 33.168 5.635 -53.243 1.00 89.56 162 TRP A O 1
ATOM 1244 N N . CYS A 1 163 ? 32.917 6.430 -51.160 1.00 88.62 163 CYS A N 1
ATOM 1245 C CA . CYS A 1 163 ? 33.967 7.449 -51.279 1.00 88.62 163 CYS A CA 1
ATOM 1246 C C . CYS A 1 163 ? 35.363 6.848 -51.501 1.00 88.62 163 CYS A C 1
ATOM 1248 O O . CYS A 1 163 ? 36.164 7.426 -52.238 1.00 88.62 163 CYS A O 1
ATOM 1250 N N . ILE A 1 164 ? 35.661 5.706 -50.871 1.00 85.25 164 ILE A N 1
ATOM 1251 C CA . ILE A 1 164 ? 36.926 4.984 -51.070 1.00 85.25 164 ILE A CA 1
ATOM 1252 C C . ILE A 1 164 ? 37.000 4.435 -52.498 1.00 85.25 164 ILE A C 1
ATOM 1254 O O . ILE A 1 164 ? 38.020 4.609 -53.165 1.00 85.25 164 ILE A O 1
ATOM 1258 N N . GLU A 1 165 ? 35.922 3.805 -52.974 1.00 88.00 165 GLU A N 1
ATOM 1259 C CA . GLU A 1 165 ? 35.841 3.222 -54.319 1.00 88.00 165 GLU A CA 1
ATOM 1260 C C . GLU A 1 165 ? 36.082 4.268 -55.416 1.00 88.00 165 GLU A C 1
ATOM 1262 O O . GLU A 1 165 ? 36.779 4.003 -56.390 1.00 88.00 165 GLU A O 1
ATOM 1267 N N . HIS A 1 166 ? 35.573 5.485 -55.221 1.00 92.00 166 HIS A N 1
ATOM 1268 C CA . HIS A 1 166 ? 35.709 6.581 -56.182 1.00 92.00 166 HIS A CA 1
ATOM 1269 C C . HIS A 1 166 ? 36.952 7.452 -55.941 1.00 92.00 166 HIS A C 1
ATOM 1271 O O . HIS A 1 166 ? 37.069 8.529 -56.526 1.00 92.00 166 HIS A O 1
ATOM 1277 N N . HIS A 1 167 ? 37.876 7.014 -55.076 1.00 84.00 167 HIS A N 1
ATOM 1278 C CA . HIS A 1 167 ? 39.094 7.743 -54.701 1.00 84.00 167 HIS A CA 1
ATOM 1279 C C . HIS A 1 167 ? 38.848 9.178 -54.192 1.00 84.00 167 HIS A C 1
ATOM 1281 O O . HIS A 1 167 ? 39.744 10.020 -54.235 1.00 84.00 167 HIS A O 1
ATOM 1287 N N . ALA A 1 168 ? 37.642 9.463 -53.693 1.00 83.00 168 ALA A N 1
ATOM 1288 C CA . ALA A 1 168 ? 37.288 10.759 -53.121 1.00 83.00 168 ALA A CA 1
ATOM 1289 C C . ALA A 1 168 ?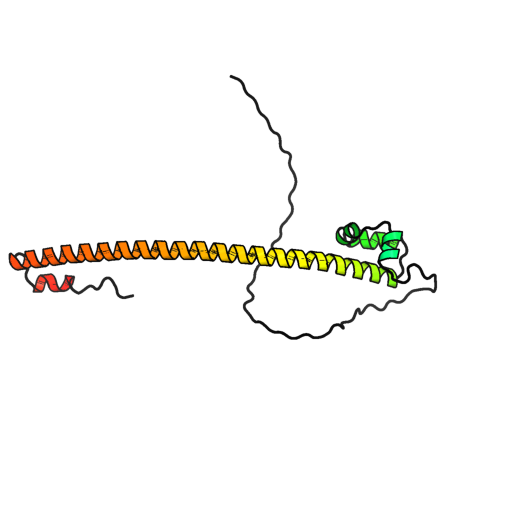 37.897 10.953 -51.720 1.00 83.00 168 ALA A C 1
ATOM 1291 O O . ALA A 1 168 ? 38.103 12.086 -51.291 1.00 83.00 168 ALA A O 1
ATOM 1292 N N . LEU A 1 169 ? 38.189 9.853 -51.014 1.00 79.31 169 LEU A N 1
ATOM 1293 C CA . LEU A 1 169 ? 38.833 9.826 -49.698 1.00 79.31 169 LEU A CA 1
ATOM 1294 C C . LEU A 1 169 ? 39.835 8.667 -49.612 1.00 79.31 169 LEU A C 1
ATOM 1296 O O . LEU A 1 169 ? 39.593 7.588 -50.156 1.00 79.31 169 LEU A O 1
ATOM 1300 N N . THR A 1 170 ? 40.944 8.864 -48.894 1.00 77.25 170 THR A N 1
ATOM 1301 C CA . THR A 1 170 ? 41.912 7.793 -48.600 1.00 77.25 170 THR A CA 1
ATOM 1302 C C . THR A 1 170 ? 41.591 7.092 -47.277 1.00 77.25 170 THR A C 1
ATOM 1304 O O . THR A 1 170 ? 40.988 7.669 -46.372 1.00 77.25 170 THR A O 1
ATOM 1307 N N . ALA A 1 171 ? 42.025 5.837 -47.126 1.00 70.44 171 ALA A N 1
ATOM 1308 C CA . ALA A 1 171 ? 41.787 5.052 -45.910 1.00 70.44 171 ALA A CA 1
ATOM 1309 C C . ALA A 1 171 ? 42.357 5.713 -44.632 1.00 70.44 171 ALA A C 1
ATOM 1311 O O . ALA A 1 171 ? 41.762 5.597 -43.560 1.00 70.44 171 ALA A O 1
ATOM 1312 N N . GLU A 1 172 ? 43.464 6.456 -44.746 1.00 74.19 172 GLU A N 1
ATOM 1313 C CA . GLU A 1 172 ? 44.058 7.223 -43.638 1.00 74.19 172 GLU A CA 1
ATOM 1314 C C . GLU A 1 172 ? 43.176 8.394 -43.184 1.00 74.19 172 GLU A C 1
ATOM 1316 O O . GLU A 1 172 ? 43.131 8.702 -41.995 1.00 74.19 172 GLU A O 1
ATOM 1321 N N . GLN A 1 173 ? 42.420 9.011 -44.098 1.00 73.50 173 GLN A N 1
ATOM 1322 C CA . GLN A 1 173 ? 41.504 10.111 -43.774 1.00 73.50 173 GLN A CA 1
ATOM 1323 C C . GLN A 1 173 ? 40.241 9.632 -43.032 1.00 73.50 173 GLN A C 1
ATOM 1325 O O . GLN A 1 173 ? 39.561 10.441 -42.406 1.00 73.50 173 GLN A O 1
ATOM 1330 N N . ILE A 1 174 ? 39.929 8.330 -43.073 1.00 70.00 174 ILE A N 1
ATOM 1331 C CA . ILE A 1 174 ? 38.678 7.749 -42.547 1.00 70.00 174 ILE A CA 1
ATOM 1332 C C . ILE A 1 174 ? 38.865 7.082 -41.167 1.00 70.00 174 ILE A C 1
ATOM 1334 O O . ILE A 1 174 ? 37.925 7.025 -40.373 1.00 70.00 174 ILE A O 1
ATOM 1338 N N . GLN A 1 175 ? 40.080 6.632 -40.832 1.00 67.69 175 GLN A N 1
ATOM 1339 C CA . GLN A 1 175 ? 40.426 5.965 -39.560 1.00 67.69 175 GLN A CA 1
ATOM 1340 C C . GLN A 1 175 ? 39.917 6.647 -38.265 1.00 67.69 175 GLN A C 1
ATOM 1342 O O . GLN A 1 175 ? 39.416 5.939 -37.383 1.00 67.69 175 GLN A O 1
ATOM 1347 N N . PRO A 1 176 ? 39.963 7.988 -38.123 1.00 70.69 176 PRO A N 1
ATOM 1348 C CA . PRO A 1 176 ? 39.474 8.674 -36.920 1.00 70.69 176 PRO A CA 1
ATOM 1349 C C . PRO A 1 176 ? 37.964 8.526 -36.677 1.00 70.69 176 PRO A C 1
ATOM 1351 O O . PRO A 1 176 ? 37.504 8.648 -35.544 1.00 70.69 176 PRO A O 1
ATOM 1354 N N . TYR A 1 177 ? 37.182 8.259 -37.726 1.00 67.50 177 TYR A N 1
ATOM 1355 C CA . TYR A 1 177 ? 35.720 8.203 -37.649 1.00 67.50 177 TYR A CA 1
ATOM 1356 C C . TYR A 1 177 ? 35.169 6.790 -37.411 1.00 67.50 177 TYR A C 1
ATOM 1358 O O . TYR A 1 177 ? 34.011 6.632 -37.034 1.00 67.50 177 TYR A O 1
ATOM 1366 N N . LEU A 1 178 ? 36.000 5.758 -37.581 1.00 64.31 178 LEU A N 1
ATOM 1367 C CA . LEU A 1 178 ? 35.653 4.356 -37.313 1.00 64.31 178 LEU A CA 1
ATOM 1368 C C . LEU A 1 178 ? 35.860 3.956 -35.840 1.00 64.31 178 LEU A C 1
ATOM 1370 O O . LEU A 1 178 ? 35.392 2.906 -35.411 1.00 64.31 178 LEU A O 1
ATOM 1374 N N . SER A 1 179 ? 36.577 4.775 -35.069 1.00 59.28 179 SER A N 1
ATOM 1375 C CA . SER A 1 179 ? 37.142 4.421 -33.760 1.00 59.28 179 SER A CA 1
ATOM 1376 C C . SER A 1 179 ? 36.436 5.063 -32.560 1.00 59.28 179 SER A C 1
ATOM 1378 O O . SER A 1 179 ? 36.905 4.915 -31.435 1.00 59.28 179 SER A O 1
ATOM 1380 N N . SER A 1 180 ? 35.294 5.731 -32.753 1.00 55.84 180 SER A N 1
ATOM 1381 C CA . SER A 1 180 ? 34.478 6.233 -31.639 1.00 55.84 180 SER A CA 1
ATOM 1382 C C . SER A 1 180 ? 33.336 5.264 -31.316 1.00 55.84 180 SER A C 1
ATOM 1384 O O . SER A 1 180 ? 32.298 5.307 -31.979 1.00 55.84 180 SER A O 1
ATOM 1386 N N . PRO A 1 181 ? 33.477 4.403 -30.289 1.00 52.34 181 PRO A N 1
ATOM 1387 C CA . PRO A 1 181 ? 32.362 3.639 -29.768 1.00 52.34 181 PRO A CA 1
ATOM 1388 C C . PRO A 1 181 ? 31.459 4.613 -29.009 1.00 52.34 181 PRO A C 1
ATOM 1390 O O . PRO A 1 181 ? 31.645 4.885 -27.823 1.00 52.34 181 PRO A O 1
ATOM 1393 N N . LEU A 1 182 ? 30.456 5.158 -29.691 1.00 53.19 182 LEU A N 1
ATOM 1394 C CA . LEU A 1 182 ? 29.273 5.674 -29.012 1.00 53.19 182 LEU A CA 1
ATOM 1395 C C . LEU A 1 182 ? 28.543 4.469 -28.403 1.00 53.19 182 LEU A C 1
ATOM 1397 O O . LEU A 1 182 ? 27.662 3.892 -29.028 1.00 53.19 182 LEU A O 1
ATOM 1401 N N . GLY A 1 183 ? 28.973 4.042 -27.214 1.00 48.75 183 GLY A N 1
ATOM 1402 C CA . GLY A 1 183 ? 28.332 2.947 -26.485 1.00 48.75 183 GLY A CA 1
ATOM 1403 C C . GLY A 1 183 ? 29.290 2.092 -25.663 1.00 48.75 183 GLY A C 1
ATOM 1404 O O . GLY A 1 183 ? 29.464 0.911 -25.939 1.00 48.75 183 GLY A O 1
ATOM 1405 N N . SER A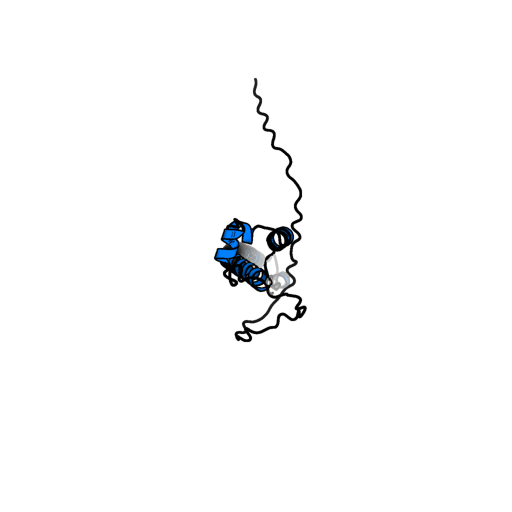 1 184 ? 29.909 2.670 -24.637 1.00 39.78 184 SER A N 1
ATOM 1406 C CA . SER A 1 184 ? 30.481 1.896 -23.533 1.00 39.78 184 SER A CA 1
ATOM 1407 C C . SER A 1 184 ? 30.229 2.664 -22.236 1.00 39.78 184 SER A C 1
ATOM 1409 O O . SER A 1 184 ? 30.991 3.554 -21.858 1.00 39.78 184 SER A O 1
ATOM 1411 N N . LYS A 1 185 ? 29.084 2.381 -21.615 1.00 36.56 185 LYS A N 1
ATOM 1412 C CA . LYS A 1 185 ? 28.800 2.605 -20.198 1.00 36.56 185 LYS A CA 1
ATOM 1413 C C . LYS A 1 185 ? 27.964 1.441 -19.701 1.00 36.56 185 LYS A C 1
ATOM 1415 O O . LYS A 1 185 ? 27.060 1.034 -20.462 1.00 36.56 185 LYS A O 1
#

Sequence (185 aa):
MSNDKAIHVEDEPSRNDTAPTNAGAQGGDQVVAEALAGADSDRRSKTGEGGQAYAGDPFAICHALGLTRSDLVDMSVRQLNSRMRSAGLNGQDTRAIKHLRRMLKNRGYAAICRTRRVVQRGHLEEQKEVLHERIEALKAENAELAAEVARIQRDYTGLLAWCIEHHALTAEQIQPYLSSPLGSK

Radius of gyration: 38.13 Å; chains: 1; bounding box: 77×48×110 Å